Protein AF-A0A077RED0-F1 (afdb_monomer)

Foldseek 3Di:
DDWDDDPNFKIKDFFADPVDFCVVVLAPCRVQHSLNVQQLLLLQCLVVCVVLPNCVPSPNDGCNPDPVSSVVSNVQSVVQCVQPVDPPPPVLADLQDKHKTWMWMWGADDVGGIYTFWIWIKILADDPPDDCVNPNPVRRNDSQAMETPDIGTRCVVPPVSVCVRVVVVVVVCVVSVSSNRNYYHYDDDCPSVNSVPD

Nearest PDB structures (foldseek):
  2w56-assembly1_A  TM=2.371E-01  e=4.302E-01  Vibrio cholerae
  4m4d-assembly2_B  TM=3.051E-01  e=7.980E+00  Mus musculus

Mean predicted aligned error: 5.17 Å

Sequence (198 aa):
MITYTLNGKVRFRTAQPASIPLAPLSVADPEESDLDFILHAFDSALPYLASIGSQAQWGTQPFSEKQKVREAFENYLEQSWAINSSSSSSACMNNKASWQHLTLYEIQKEGGQWTRVAAQGVSTSFPSYVPQSLAGKETRERSNYIYLNYLIADRRTGQQAKGAGDRLVAFAQEEARGKGKTIFFGDCWRGNGDGLMR

Solvent-accessible surface area (backbone atoms only — not comparable to full-atom values): 11199 Å² total; per-residue (Å²): 117,58,70,49,70,50,93,84,45,32,34,41,33,62,40,51,55,77,90,53,82,40,66,91,69,39,40,73,56,45,86,57,37,51,64,54,50,54,27,50,22,54,38,53,38,37,66,58,39,42,74,68,51,42,31,88,81,68,46,84,70,48,46,73,76,33,64,73,53,46,54,51,52,49,57,50,34,50,54,15,32,59,64,60,53,54,86,67,87,70,67,64,78,48,42,72,59,82,49,49,44,35,36,33,37,30,38,52,44,94,87,72,31,28,40,79,24,29,41,37,29,38,26,55,58,81,62,87,83,62,52,57,91,83,50,40,70,74,67,70,70,53,52,36,40,36,26,52,78,43,78,47,52,21,52,87,50,53,79,72,24,63,64,45,65,62,53,52,51,55,50,49,51,53,56,31,48,68,40,60,21,81,41,83,45,70,84,77,82,59,62,50,88,42,65,83,72,125

Structure (mmCIF, N/CA/C/O backbone):
data_AF-A0A077RED0-F1
#
_entry.id   AF-A0A077RED0-F1
#
loop_
_atom_site.group_PDB
_atom_site.id
_atom_site.type_symbol
_atom_site.label_atom_id
_atom_site.label_alt_id
_atom_site.label_comp_id
_atom_site.label_asym_id
_atom_site.label_entity_id
_atom_site.label_seq_id
_atom_site.pdbx_PDB_ins_code
_atom_site.Cartn_x
_atom_site.Cartn_y
_atom_site.Cartn_z
_atom_site.occupancy
_atom_site.B_iso_or_equiv
_atom_site.auth_seq_id
_atom_site.auth_comp_id
_atom_site.auth_asym_id
_atom_site.auth_atom_id
_atom_site.pdbx_PDB_model_num
ATOM 1 N N . MET A 1 1 ? -10.547 15.213 1.624 1.00 58.16 1 MET A N 1
ATOM 2 C CA . MET A 1 1 ? -10.147 13.793 1.572 1.00 58.16 1 MET A CA 1
ATOM 3 C C . MET A 1 1 ? -11.119 13.061 0.674 1.00 58.16 1 MET A C 1
ATOM 5 O O . MET A 1 1 ? -12.318 13.146 0.922 1.00 58.16 1 MET A O 1
ATOM 9 N N . ILE A 1 2 ? -10.624 12.370 -0.350 1.00 58.78 2 ILE A N 1
ATOM 10 C CA . ILE A 1 2 ? -11.499 11.557 -1.190 1.00 58.78 2 ILE A CA 1
ATOM 11 C C . ILE A 1 2 ? -11.763 10.249 -0.448 1.00 58.78 2 ILE A C 1
ATOM 13 O O . ILE A 1 2 ? -10.843 9.503 -0.112 1.00 58.78 2 ILE A O 1
ATOM 17 N N . THR A 1 3 ? -13.030 10.039 -0.114 1.00 65.19 3 THR A N 1
ATOM 18 C CA . THR A 1 3 ? -13.527 8.804 0.480 1.00 65.19 3 THR A CA 1
ATOM 19 C C . THR A 1 3 ? -14.556 8.228 -0.470 1.00 65.19 3 THR A C 1
ATOM 21 O O . THR A 1 3 ? -15.475 8.918 -0.908 1.00 65.19 3 THR A O 1
ATOM 24 N N . TYR A 1 4 ? -14.380 6.963 -0.814 1.00 75.62 4 TYR A N 1
ATOM 25 C CA . TYR A 1 4 ? -15.245 6.251 -1.744 1.00 75.62 4 TYR A CA 1
ATOM 26 C C . TYR A 1 4 ? -15.841 5.114 -0.937 1.00 75.62 4 TYR A C 1
ATOM 28 O O . TYR A 1 4 ? -15.107 4.228 -0.501 1.00 75.62 4 TYR A O 1
ATOM 36 N N . THR A 1 5 ? -17.140 5.166 -0.659 1.00 77.94 5 THR A N 1
ATOM 37 C CA . THR A 1 5 ? -17.808 4.127 0.128 1.00 77.94 5 THR A CA 1
ATOM 38 C C . THR A 1 5 ? -18.438 3.104 -0.806 1.00 77.94 5 THR A C 1
ATOM 40 O O . THR A 1 5 ? -19.151 3.449 -1.745 1.00 77.94 5 THR A O 1
ATOM 43 N N . LEU A 1 6 ? -18.173 1.826 -0.548 1.00 73.94 6 LEU A N 1
ATOM 44 C CA . LEU A 1 6 ? -18.773 0.710 -1.262 1.00 73.94 6 LEU A CA 1
ATOM 45 C C . LEU A 1 6 ? -19.729 -0.016 -0.313 1.00 73.94 6 LEU A C 1
ATOM 47 O O . LEU A 1 6 ? -19.317 -0.565 0.712 1.00 73.94 6 LEU A O 1
ATOM 51 N N . ASN A 1 7 ? -21.018 -0.015 -0.657 1.00 75.62 7 ASN A N 1
ATOM 52 C CA . ASN A 1 7 ? -22.091 -0.692 0.085 1.00 75.62 7 ASN A CA 1
ATOM 53 C C . ASN A 1 7 ? -22.191 -0.293 1.574 1.00 75.62 7 ASN A C 1
ATOM 55 O O . ASN A 1 7 ? -22.677 -1.074 2.390 1.00 75.62 7 ASN A O 1
ATOM 59 N N . GLY A 1 8 ? -21.673 0.882 1.950 1.00 77.38 8 GLY A N 1
ATOM 60 C CA . GLY A 1 8 ? -21.672 1.403 3.323 1.00 77.38 8 GLY A CA 1
ATOM 61 C C . GLY A 1 8 ? -20.762 0.673 4.321 1.00 77.38 8 GLY A C 1
ATOM 62 O O . GLY A 1 8 ? -20.574 1.176 5.419 1.00 77.38 8 GLY A O 1
ATOM 63 N N . LYS A 1 9 ? -20.170 -0.472 3.957 1.00 87.06 9 LYS A N 1
ATOM 64 C CA . LYS A 1 9 ? -19.342 -1.306 4.854 1.00 87.06 9 LYS A CA 1
ATOM 65 C C . LYS A 1 9 ? -17.849 -1.248 4.557 1.00 87.06 9 LYS A C 1
ATOM 67 O O . LYS A 1 9 ? -17.041 -1.713 5.356 1.00 87.06 9 LYS A O 1
ATOM 72 N N . VAL A 1 10 ? -17.489 -0.714 3.399 1.00 92.25 10 VAL A N 1
ATOM 73 C CA . VAL A 1 10 ? -16.115 -0.592 2.921 1.00 92.25 10 VAL A CA 1
ATOM 74 C C . VAL A 1 10 ? -15.898 0.845 2.491 1.00 92.25 10 VAL A C 1
ATOM 76 O O . VAL A 1 10 ? -16.792 1.444 1.886 1.00 92.25 10 VAL A O 1
ATOM 79 N N . ARG A 1 11 ? -14.710 1.389 2.751 1.00 94.06 11 ARG A N 1
ATOM 80 C CA . ARG A 1 11 ? -14.289 2.644 2.137 1.00 94.06 11 ARG A CA 1
ATOM 81 C C . ARG A 1 11 ? -12.843 2.599 1.669 1.00 94.06 11 ARG A C 1
ATOM 83 O O . ARG A 1 11 ? -11.987 1.986 2.303 1.00 94.06 11 ARG A O 1
ATOM 90 N N . PHE A 1 12 ? -12.595 3.278 0.560 1.00 95.44 12 PHE A N 1
ATOM 91 C CA . PHE A 1 12 ? -11.260 3.617 0.091 1.00 95.44 12 PHE A CA 1
ATOM 92 C C . PHE A 1 12 ? -10.939 5.032 0.554 1.00 95.44 12 PHE A C 1
ATOM 94 O O . PHE A 1 12 ? -11.824 5.896 0.570 1.00 95.44 12 PHE A O 1
ATOM 101 N N . ARG A 1 13 ? -9.691 5.272 0.943 1.00 95.12 13 ARG A N 1
ATOM 102 C CA . ARG A 1 13 ? -9.267 6.557 1.496 1.00 95.12 13 ARG A CA 1
ATOM 103 C C . ARG A 1 13 ? -7.840 6.875 1.085 1.00 95.12 13 ARG A C 1
ATOM 105 O O . ARG A 1 13 ? -6.975 6.014 1.182 1.00 95.12 13 ARG A O 1
ATOM 112 N N . THR A 1 14 ? -7.566 8.108 0.673 1.00 96.44 14 THR A N 1
ATOM 113 C CA . THR A 1 14 ? -6.176 8.568 0.527 1.00 96.44 14 THR A CA 1
ATOM 114 C C . THR A 1 14 ? -5.502 8.583 1.902 1.00 96.44 14 THR A C 1
ATOM 116 O O . THR A 1 14 ? -6.029 9.207 2.827 1.00 96.44 14 THR A O 1
ATOM 119 N N . ALA A 1 15 ? -4.354 7.912 2.035 1.00 97.25 15 ALA A N 1
ATOM 120 C CA . ALA A 1 15 ? -3.531 7.980 3.242 1.00 97.25 15 ALA A CA 1
ATOM 121 C C . ALA A 1 15 ? -3.130 9.438 3.520 1.00 97.25 15 ALA A C 1
ATOM 123 O O . ALA A 1 15 ? -2.731 10.151 2.594 1.00 97.25 15 ALA A O 1
ATOM 124 N N . GLN A 1 16 ? -3.265 9.881 4.769 1.00 95.75 16 GLN A N 1
ATOM 125 C CA . GLN A 1 16 ? -3.034 11.270 5.158 1.00 95.75 16 GLN A CA 1
ATOM 126 C C . GLN A 1 16 ? -1.767 11.435 6.009 1.00 95.75 16 GLN A C 1
ATOM 128 O O . GLN A 1 16 ? -1.420 10.523 6.765 1.00 95.75 16 GLN A O 1
ATOM 133 N N . PRO A 1 17 ? -1.076 12.585 5.906 1.00 96.88 17 PRO A N 1
ATOM 134 C CA . PRO A 1 17 ? 0.075 12.904 6.742 1.00 96.88 17 PRO A CA 1
ATOM 135 C C . PRO A 1 17 ? -0.253 12.865 8.230 1.00 96.88 17 PRO A C 1
ATOM 137 O O . PRO A 1 17 ? -1.379 13.167 8.627 1.00 96.88 17 PRO A O 1
ATOM 140 N N . ALA A 1 18 ? 0.753 12.598 9.066 1.00 95.56 18 ALA A N 1
ATOM 141 C CA . ALA A 1 18 ? 0.602 12.616 10.525 1.00 95.56 18 ALA A CA 1
ATOM 142 C C . ALA A 1 18 ? 0.182 13.996 11.072 1.00 95.56 18 ALA A C 1
ATOM 144 O O . ALA A 1 18 ? -0.403 14.090 12.147 1.00 95.56 18 ALA A O 1
ATOM 145 N N . SER A 1 19 ? 0.437 15.071 10.318 1.00 94.69 19 SER A N 1
ATOM 146 C CA . SER A 1 19 ? -0.014 16.430 10.636 1.00 94.69 19 SER A CA 1
ATOM 147 C C . SER A 1 19 ? -1.530 16.631 10.486 1.00 94.69 19 SER A C 1
ATOM 149 O O . SER A 1 19 ? -2.066 17.619 10.991 1.00 94.69 19 SER A O 1
ATOM 151 N N . ILE A 1 20 ? -2.236 15.713 9.816 1.00 94.25 20 ILE A N 1
ATOM 152 C CA . ILE A 1 20 ? -3.690 15.744 9.648 1.00 94.25 20 ILE A CA 1
ATOM 153 C C . ILE A 1 20 ? -4.327 14.777 10.664 1.00 94.25 20 ILE A C 1
ATOM 155 O O . ILE A 1 20 ? -4.024 13.582 10.637 1.00 94.25 20 ILE A O 1
ATOM 159 N N . PRO A 1 21 ? -5.241 15.234 11.543 1.00 93.25 21 PRO A N 1
ATOM 160 C CA . PRO A 1 21 ? -5.867 14.367 12.544 1.00 93.25 21 PRO A CA 1
ATOM 161 C C . PRO A 1 21 ? -6.778 13.286 11.943 1.00 93.25 21 PRO A C 1
ATOM 163 O O . PRO A 1 21 ? -7.578 13.562 11.045 1.00 93.25 21 PRO A O 1
ATOM 166 N N . LEU A 1 22 ? -6.716 12.065 12.485 1.00 94.62 22 LEU A N 1
ATOM 167 C CA . LEU A 1 22 ? -7.582 10.939 12.090 1.00 94.62 22 LEU A CA 1
ATOM 168 C C . LEU A 1 22 ? -8.904 10.877 12.876 1.00 94.62 22 LEU A C 1
ATOM 170 O O . LEU A 1 22 ? -9.862 10.263 12.405 1.00 94.62 22 LEU A O 1
ATOM 174 N N . ALA A 1 23 ? -8.988 11.526 14.044 1.00 89.75 23 ALA A N 1
ATOM 175 C CA . ALA A 1 23 ? -10.169 11.515 14.917 1.00 89.75 23 ALA A CA 1
ATOM 176 C C . ALA A 1 23 ? -11.512 11.793 14.192 1.00 89.75 23 ALA A C 1
ATOM 178 O O . ALA A 1 23 ? -12.462 11.035 14.406 1.00 89.75 23 ALA A O 1
ATOM 179 N N . PRO A 1 24 ? -11.619 12.782 13.277 1.00 91.38 24 PRO A N 1
ATOM 180 C CA . PRO A 1 24 ? -12.866 13.052 12.550 1.00 91.38 24 PRO A CA 1
ATOM 181 C C . PRO A 1 24 ? -13.335 11.926 11.615 1.00 91.38 24 PRO A C 1
ATOM 183 O O . PRO A 1 24 ? -14.467 11.952 11.140 1.00 91.38 24 PRO A O 1
ATOM 186 N N . LEU A 1 25 ? -12.478 10.948 11.316 1.00 91.75 25 LEU A N 1
ATOM 187 C CA . LEU A 1 25 ? -12.759 9.868 10.367 1.00 91.75 25 LEU A CA 1
ATOM 188 C C . LEU A 1 25 ? -13.296 8.603 11.037 1.00 91.75 25 LEU A C 1
ATOM 190 O O . LEU A 1 25 ? -13.551 7.615 10.336 1.00 91.75 25 LEU A O 1
ATOM 194 N N . SER A 1 26 ? -13.411 8.610 12.369 1.00 93.00 26 SER A N 1
ATOM 195 C CA . SER A 1 26 ? -13.840 7.464 13.178 1.00 93.00 26 SER A CA 1
ATOM 196 C C . SER A 1 26 ? -13.037 6.191 12.882 1.00 93.00 26 SER A C 1
ATOM 198 O O . SER A 1 26 ? -13.594 5.093 12.842 1.00 93.00 26 SER A O 1
ATOM 200 N N . VAL A 1 27 ? -11.734 6.336 12.625 1.00 94.12 27 VAL A N 1
ATOM 201 C CA . VAL A 1 27 ? -10.804 5.201 12.537 1.00 94.12 27 VAL A CA 1
ATOM 202 C C . VAL A 1 27 ? -10.676 4.574 13.932 1.00 94.12 27 VAL A C 1
ATOM 204 O O . VAL A 1 27 ? -10.727 5.290 14.929 1.00 94.12 27 VAL A O 1
ATOM 207 N N . ALA A 1 28 ? -10.589 3.245 14.015 1.00 93.62 28 ALA A N 1
ATOM 208 C CA . ALA A 1 28 ? -10.585 2.507 15.283 1.00 93.62 28 ALA A CA 1
ATOM 209 C C . ALA A 1 28 ? -9.368 2.832 16.174 1.00 93.62 28 ALA A C 1
ATOM 211 O O . ALA A 1 28 ? -9.434 2.698 17.392 1.00 93.62 28 ALA A O 1
ATOM 212 N N . ASP A 1 29 ? -8.279 3.265 15.553 1.00 93.38 29 ASP A N 1
ATOM 213 C CA . ASP A 1 29 ? -6.951 3.493 16.109 1.00 93.38 29 ASP A CA 1
ATOM 214 C C . ASP A 1 29 ? -6.397 4.859 15.645 1.00 93.38 29 ASP A C 1
ATOM 216 O O . ASP A 1 29 ? -5.398 4.924 14.929 1.00 93.38 29 ASP A O 1
ATOM 220 N N . PRO A 1 30 ? -7.044 5.981 16.026 1.00 94.44 30 PRO A N 1
ATOM 221 C CA . PRO A 1 30 ? -6.741 7.306 15.476 1.00 94.44 30 PRO A CA 1
ATOM 222 C C . PRO A 1 30 ? -5.368 7.860 15.891 1.00 94.44 30 PRO A C 1
ATOM 224 O O . PRO A 1 30 ? -4.903 8.817 15.278 1.00 94.44 30 PRO A O 1
ATOM 227 N N . GLU A 1 31 ? -4.736 7.271 16.908 1.00 95.25 31 GLU A N 1
ATOM 228 C CA . GLU A 1 31 ? -3.397 7.641 17.384 1.00 95.25 31 GLU A CA 1
ATOM 229 C C . GLU A 1 31 ? -2.274 7.025 16.531 1.00 95.25 31 GLU A C 1
ATOM 231 O O . GLU A 1 31 ? -1.152 7.525 16.530 1.00 95.25 31 GLU A O 1
ATOM 236 N N . GLU A 1 32 ? -2.552 5.943 15.792 1.00 96.94 32 GLU A N 1
ATOM 237 C CA . GLU A 1 32 ? -1.592 5.363 14.849 1.00 96.94 32 GLU A CA 1
ATOM 238 C C . GLU A 1 32 ? -1.701 6.113 13.517 1.00 96.94 32 GLU A C 1
ATOM 240 O O . GLU A 1 32 ? -2.741 6.061 12.848 1.00 96.94 32 GLU A O 1
ATOM 245 N N . SER A 1 33 ? -0.625 6.796 13.116 1.00 98.12 33 SER A N 1
ATOM 246 C CA . SER A 1 33 ? -0.580 7.501 11.833 1.00 98.12 33 SER A CA 1
ATOM 247 C C . SER A 1 33 ? -0.787 6.535 10.660 1.00 98.12 33 SER A C 1
ATOM 249 O O . SER A 1 33 ? -0.504 5.341 10.756 1.00 98.12 33 SER A O 1
ATOM 251 N N . ASP A 1 34 ? -1.260 7.030 9.515 1.00 98.19 34 ASP A N 1
ATOM 252 C CA . ASP A 1 34 ? -1.421 6.166 8.338 1.00 98.19 34 ASP A CA 1
ATOM 253 C C . ASP A 1 34 ? -0.084 5.600 7.837 1.00 98.19 34 ASP A C 1
ATOM 255 O O . ASP A 1 34 ? -0.047 4.483 7.325 1.00 98.19 34 ASP A O 1
ATOM 259 N N . LEU A 1 35 ? 1.016 6.343 8.008 1.00 98.38 35 LEU A N 1
ATOM 260 C CA . LEU A 1 35 ? 2.360 5.857 7.702 1.00 98.38 35 LEU A CA 1
ATOM 261 C C . LEU A 1 35 ? 2.725 4.661 8.589 1.00 98.38 35 LEU A C 1
ATOM 263 O O . LEU A 1 35 ? 3.162 3.632 8.074 1.00 98.38 35 LEU A O 1
ATOM 267 N N . ASP A 1 36 ? 2.519 4.785 9.902 1.00 98.50 36 ASP A N 1
ATOM 268 C CA . ASP A 1 36 ? 2.827 3.715 10.854 1.00 98.50 36 ASP A CA 1
ATOM 269 C C . ASP A 1 36 ? 1.956 2.485 10.599 1.00 98.50 36 ASP A C 1
ATOM 271 O O . ASP A 1 36 ? 2.490 1.382 10.516 1.00 98.50 36 ASP A O 1
ATOM 275 N N . PHE A 1 37 ? 0.653 2.670 10.349 1.00 98.56 37 PHE A N 1
ATOM 276 C CA . PHE A 1 37 ? -0.240 1.580 9.950 1.00 98.56 37 PHE A CA 1
ATOM 277 C C . PHE A 1 37 ? 0.319 0.797 8.751 1.00 98.56 37 PHE A C 1
ATOM 279 O O . PHE A 1 37 ? 0.387 -0.433 8.785 1.00 98.56 37 PHE A O 1
ATOM 286 N N . ILE A 1 38 ? 0.743 1.493 7.687 1.00 98.62 38 ILE A N 1
ATOM 287 C CA . ILE A 1 38 ? 1.268 0.853 6.472 1.00 98.62 38 ILE A CA 1
ATOM 288 C C . ILE A 1 38 ? 2.546 0.068 6.782 1.00 98.62 38 ILE A C 1
ATOM 290 O O . ILE A 1 38 ? 2.671 -1.083 6.359 1.00 98.62 38 ILE A O 1
ATOM 294 N N . LEU A 1 39 ? 3.484 0.656 7.531 1.00 98.62 39 LEU A N 1
ATOM 295 C CA . LEU A 1 39 ? 4.737 -0.008 7.900 1.00 98.62 39 LEU A CA 1
ATOM 296 C C . LEU A 1 39 ? 4.479 -1.234 8.788 1.00 98.62 39 LEU A C 1
ATOM 298 O O . LEU A 1 39 ? 5.015 -2.307 8.514 1.00 98.62 39 LEU A O 1
ATOM 302 N N . HIS A 1 40 ? 3.583 -1.126 9.769 1.00 98.56 40 HIS A N 1
ATOM 303 C CA . HIS A 1 40 ? 3.190 -2.250 10.617 1.00 98.56 40 HIS A CA 1
ATOM 304 C C . HIS A 1 40 ? 2.430 -3.341 9.845 1.00 98.56 40 HIS A C 1
ATOM 306 O O . HIS A 1 40 ? 2.559 -4.525 10.167 1.00 98.56 40 HIS A O 1
ATOM 312 N N . ALA A 1 41 ? 1.681 -2.990 8.794 1.00 98.38 41 ALA A N 1
ATOM 313 C CA . ALA A 1 41 ? 1.074 -3.974 7.902 1.00 98.38 41 ALA A CA 1
ATOM 314 C C . ALA A 1 41 ? 2.149 -4.790 7.158 1.00 98.38 41 ALA A C 1
ATOM 316 O O . ALA A 1 41 ? 2.021 -6.015 7.074 1.00 98.38 41 ALA A O 1
ATOM 317 N N . PHE A 1 42 ? 3.237 -4.160 6.693 1.00 98.06 42 PHE A N 1
ATOM 318 C CA . PHE A 1 42 ? 4.393 -4.884 6.144 1.00 98.06 42 PHE A CA 1
ATOM 319 C C . PHE A 1 42 ? 5.065 -5.768 7.199 1.00 98.06 42 PHE A C 1
ATOM 321 O O . PHE A 1 42 ? 5.316 -6.944 6.930 1.00 98.06 42 PHE A O 1
ATOM 328 N N . ASP A 1 43 ? 5.285 -5.247 8.407 1.00 98.31 43 ASP A N 1
ATOM 329 C CA . ASP A 1 43 ? 5.886 -6.004 9.514 1.00 98.31 43 ASP A CA 1
ATOM 330 C C . ASP A 1 43 ? 5.079 -7.258 9.849 1.00 98.31 43 ASP A C 1
ATOM 332 O O . ASP A 1 43 ? 5.642 -8.342 10.014 1.00 98.31 43 ASP A O 1
ATOM 336 N N . SER A 1 44 ? 3.746 -7.143 9.852 1.00 97.62 44 SER A N 1
ATOM 337 C CA . SER A 1 44 ? 2.834 -8.264 10.097 1.00 97.62 44 SER A CA 1
ATOM 338 C C . SER A 1 44 ? 2.988 -9.403 9.080 1.00 97.62 44 SER A C 1
ATOM 340 O O . SER A 1 44 ? 2.676 -10.558 9.382 1.00 97.62 44 SER A O 1
ATOM 342 N N . ALA A 1 45 ? 3.465 -9.095 7.870 1.00 96.00 45 ALA A N 1
ATOM 343 C CA . ALA A 1 45 ? 3.646 -10.061 6.799 1.00 96.00 45 ALA A CA 1
ATOM 344 C C . ALA A 1 45 ? 4.996 -10.784 6.859 1.00 96.00 45 ALA A C 1
ATOM 346 O O . ALA A 1 45 ? 5.077 -11.922 6.388 1.00 96.00 45 ALA A O 1
ATOM 347 N N . LEU A 1 46 ? 6.030 -10.181 7.460 1.00 95.75 46 LEU A N 1
ATOM 348 C CA . LEU A 1 46 ? 7.393 -10.725 7.455 1.00 95.75 46 LEU A CA 1
ATOM 349 C C . LEU A 1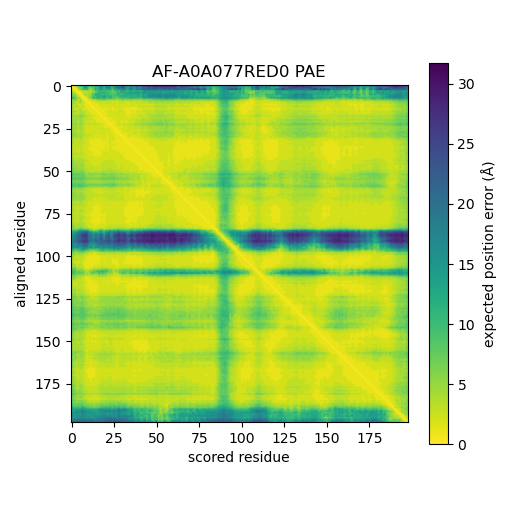 46 ? 7.495 -12.148 8.033 1.00 95.75 46 LEU A C 1
ATOM 351 O O . LEU A 1 46 ? 8.100 -12.986 7.361 1.00 95.75 46 LEU A O 1
ATOM 355 N N . PRO A 1 47 ? 6.874 -12.498 9.184 1.00 95.06 47 PRO A N 1
ATOM 356 C CA . PRO A 1 47 ? 6.952 -13.864 9.706 1.00 95.06 47 PRO A CA 1
ATOM 357 C C . PRO A 1 47 ? 6.372 -14.903 8.742 1.00 95.06 47 PRO A C 1
ATOM 359 O O . PRO A 1 47 ? 6.949 -15.971 8.543 1.00 95.06 47 PRO A O 1
ATOM 362 N N . TYR A 1 48 ? 5.251 -14.579 8.092 1.00 92.75 48 TYR A N 1
ATOM 363 C CA . TYR A 1 48 ? 4.644 -15.464 7.101 1.00 92.75 48 TYR A CA 1
ATOM 364 C C . TYR A 1 48 ? 5.518 -15.587 5.848 1.00 92.75 48 TYR A C 1
ATOM 366 O O . TYR A 1 48 ? 5.777 -16.700 5.392 1.00 92.75 48 TYR A O 1
ATOM 374 N N . LEU A 1 49 ? 6.015 -14.466 5.320 1.00 92.19 49 LEU A N 1
ATOM 375 C CA . LEU A 1 49 ? 6.889 -14.448 4.146 1.00 92.19 49 LEU A CA 1
ATOM 376 C C . LEU A 1 49 ? 8.174 -15.248 4.393 1.00 92.19 49 LEU A C 1
ATOM 378 O O . LEU A 1 49 ? 8.600 -16.001 3.520 1.00 92.19 49 LEU A O 1
ATOM 382 N N . ALA A 1 50 ? 8.749 -15.159 5.594 1.00 92.19 50 ALA A N 1
ATOM 383 C CA . ALA A 1 50 ? 9.871 -15.996 6.002 1.00 92.19 50 ALA A CA 1
ATOM 384 C C . ALA A 1 50 ? 9.481 -17.482 6.067 1.00 92.19 50 ALA A C 1
ATOM 386 O O . ALA A 1 50 ? 10.199 -18.316 5.519 1.00 92.19 50 ALA A O 1
ATOM 387 N N . SER A 1 51 ? 8.316 -17.811 6.646 1.00 91.62 51 SER A N 1
ATOM 388 C CA . SER A 1 51 ? 7.844 -19.200 6.783 1.00 91.62 51 SER A CA 1
ATOM 389 C C . SER A 1 51 ? 7.644 -19.924 5.451 1.00 91.62 51 SER A C 1
ATOM 391 O O . SER A 1 51 ? 7.772 -21.144 5.393 1.00 91.62 51 SER A O 1
ATOM 393 N N . ILE A 1 52 ? 7.355 -19.181 4.377 1.00 90.06 52 ILE A N 1
ATOM 394 C CA . ILE A 1 52 ? 7.202 -19.754 3.039 1.00 90.06 52 ILE A CA 1
ATOM 395 C C . ILE A 1 52 ? 8.497 -19.740 2.226 1.00 90.06 52 ILE A C 1
ATOM 397 O O . ILE A 1 52 ? 8.468 -20.279 1.132 1.00 90.06 52 ILE A O 1
ATOM 401 N N . GLY A 1 53 ? 9.600 -19.162 2.723 1.00 88.50 53 GLY A N 1
ATOM 402 C CA . GLY A 1 53 ? 10.892 -19.094 2.021 1.00 88.50 53 GLY A CA 1
ATOM 403 C C . GLY A 1 53 ? 11.167 -17.782 1.270 1.00 88.50 53 GLY A C 1
ATOM 404 O O . GLY A 1 53 ? 12.192 -17.647 0.605 1.00 88.50 53 GLY A O 1
ATOM 405 N N . SER A 1 54 ? 10.304 -16.772 1.402 1.00 90.25 54 SER A N 1
ATOM 406 C CA . SER A 1 54 ? 10.441 -15.477 0.715 1.00 90.25 54 SER A CA 1
ATOM 407 C C . SER A 1 54 ? 11.335 -14.469 1.454 1.00 90.25 54 SER A C 1
ATOM 409 O O . SER A 1 54 ? 11.402 -13.300 1.077 1.00 90.25 54 SER A O 1
ATOM 411 N N . GLN A 1 55 ? 12.070 -14.899 2.483 1.00 90.19 55 GLN A N 1
ATOM 412 C CA . GLN A 1 55 ? 12.947 -14.027 3.277 1.00 90.19 55 GLN A CA 1
ATOM 413 C C . GLN A 1 55 ? 14.000 -13.293 2.429 1.00 90.19 55 GLN A C 1
ATOM 415 O O . GLN A 1 55 ? 14.350 -12.162 2.749 1.00 90.19 55 GLN A O 1
ATOM 420 N N . ALA A 1 56 ? 14.493 -13.898 1.343 1.00 89.12 56 ALA A N 1
ATOM 421 C CA . ALA A 1 56 ? 15.527 -13.291 0.500 1.00 89.12 56 ALA A CA 1
ATOM 422 C C . ALA A 1 56 ? 15.081 -11.980 -0.179 1.00 89.12 56 ALA A C 1
ATOM 424 O O . ALA A 1 56 ? 15.923 -11.137 -0.473 1.00 89.12 56 ALA A O 1
ATOM 425 N N . GLN A 1 57 ? 13.777 -11.794 -0.406 1.00 90.12 57 GLN A N 1
ATOM 426 C CA . GLN A 1 57 ? 13.233 -10.550 -0.956 1.00 90.12 57 GLN A CA 1
ATOM 427 C C . GLN A 1 57 ? 12.977 -9.501 0.131 1.00 90.12 57 GLN A C 1
ATOM 429 O O . GLN A 1 57 ? 13.291 -8.328 -0.050 1.00 90.12 57 GLN A O 1
ATOM 434 N N . TRP A 1 58 ? 12.374 -9.914 1.245 1.00 90.44 58 TRP A N 1
ATOM 435 C CA . TRP A 1 58 ? 11.786 -8.987 2.221 1.00 90.44 58 TRP A CA 1
ATOM 436 C C . TRP A 1 58 ? 12.696 -8.700 3.425 1.00 90.44 58 TRP A C 1
ATOM 438 O O . TRP A 1 58 ? 12.569 -7.662 4.083 1.00 90.44 58 TRP A O 1
ATOM 448 N N . GLY A 1 59 ? 13.652 -9.593 3.688 1.00 91.00 59 GLY A N 1
ATOM 449 C CA . GLY A 1 59 ? 14.483 -9.590 4.886 1.00 91.00 59 GLY A CA 1
ATOM 450 C C . GLY A 1 59 ? 13.712 -9.994 6.145 1.00 91.00 59 GLY A C 1
ATOM 451 O O . GLY A 1 59 ? 12.549 -10.387 6.093 1.00 91.00 59 GLY A O 1
ATOM 452 N N . THR A 1 60 ? 14.389 -9.908 7.289 1.00 88.12 60 THR A N 1
ATOM 453 C CA . THR A 1 60 ? 13.822 -10.208 8.618 1.00 88.12 60 THR A CA 1
ATOM 454 C C . THR A 1 60 ? 13.627 -8.968 9.480 1.00 88.12 60 THR A C 1
ATOM 456 O O . THR A 1 60 ? 12.811 -8.991 10.394 1.00 88.12 60 THR A O 1
ATOM 459 N N . GLN A 1 61 ? 14.359 -7.887 9.197 1.00 95.00 61 GLN A N 1
ATOM 460 C CA . GLN A 1 61 ? 14.196 -6.627 9.910 1.00 95.00 61 GLN A CA 1
ATOM 461 C C . GLN A 1 61 ? 12.836 -5.994 9.552 1.00 95.00 61 GLN A C 1
ATOM 463 O O . GLN A 1 61 ? 12.554 -5.856 8.350 1.00 95.00 61 GLN A O 1
ATOM 468 N N . PRO A 1 62 ? 12.038 -5.569 10.550 1.00 97.12 62 PRO A N 1
ATOM 469 C CA . PRO A 1 62 ? 10.823 -4.784 10.352 1.00 97.12 62 PRO A CA 1
ATOM 470 C C . PRO A 1 62 ? 11.041 -3.568 9.443 1.00 97.12 62 PRO A C 1
ATOM 472 O O . PRO A 1 62 ? 12.074 -2.901 9.484 1.00 97.12 62 PRO A O 1
ATOM 475 N N . PHE A 1 63 ? 10.067 -3.282 8.588 1.00 97.31 63 PHE A N 1
ATOM 476 C CA . PHE A 1 63 ? 9.999 -2.082 7.763 1.00 97.31 63 PHE A CA 1
ATOM 477 C C . PHE A 1 63 ? 9.887 -0.821 8.623 1.00 97.31 63 PHE A C 1
ATOM 479 O O . PHE A 1 63 ? 10.534 0.174 8.297 1.00 97.31 63 PHE A O 1
ATOM 486 N N . SER A 1 64 ? 9.143 -0.870 9.733 1.00 97.06 64 SER A N 1
ATOM 487 C CA . SER A 1 64 ? 9.013 0.251 10.680 1.00 97.06 64 SER A CA 1
ATOM 488 C C . SER A 1 64 ? 10.341 0.687 11.314 1.00 97.06 64 SER A C 1
ATOM 490 O O . SER A 1 64 ? 10.509 1.867 11.623 1.00 97.06 64 SER A O 1
ATOM 492 N N . GLU A 1 65 ? 11.302 -0.232 11.437 1.00 97.44 65 GLU A N 1
ATOM 493 C CA . GLU A 1 65 ? 12.643 0.010 11.988 1.00 97.44 65 GLU A CA 1
ATOM 494 C C . GLU A 1 65 ? 13.668 0.463 10.930 1.00 97.44 65 GLU A C 1
ATOM 496 O O . GLU A 1 65 ? 14.785 0.871 11.258 1.00 97.44 65 GLU A O 1
ATOM 501 N N . LYS A 1 66 ? 13.325 0.396 9.637 1.00 96.56 66 LYS A N 1
ATOM 502 C CA . LYS A 1 66 ? 14.217 0.792 8.539 1.00 96.56 66 LYS A CA 1
ATOM 503 C C . LYS A 1 66 ? 14.016 2.269 8.209 1.00 96.56 66 LYS A C 1
ATOM 505 O O . LYS A 1 66 ? 13.160 2.612 7.397 1.00 96.56 66 LYS A O 1
ATOM 510 N N . GLN A 1 67 ? 14.879 3.136 8.739 1.00 97.19 67 GLN A N 1
ATOM 511 C CA . GLN A 1 67 ? 14.789 4.593 8.547 1.00 97.19 67 GLN A CA 1
ATOM 512 C C . GLN A 1 67 ? 14.601 5.020 7.077 1.00 97.19 67 GLN A C 1
ATOM 514 O O . GLN A 1 67 ? 13.669 5.751 6.757 1.00 97.19 67 GLN A O 1
ATOM 519 N N . LYS A 1 68 ? 15.416 4.490 6.153 1.00 96.31 68 LYS A N 1
ATOM 520 C CA . LYS A 1 68 ? 15.300 4.802 4.713 1.00 96.31 68 LYS A CA 1
ATOM 521 C C . LYS A 1 68 ? 13.966 4.363 4.098 1.00 96.31 68 LYS A C 1
ATOM 523 O O . LYS A 1 68 ? 13.490 4.985 3.155 1.00 96.31 68 LYS A O 1
ATOM 528 N N . VAL A 1 69 ? 13.386 3.267 4.593 1.00 96.06 69 VAL A N 1
ATOM 529 C CA . VAL A 1 69 ? 12.078 2.780 4.133 1.00 96.06 69 VAL A CA 1
ATOM 530 C C . VAL A 1 69 ? 10.985 3.709 4.645 1.00 96.06 69 VAL A C 1
ATOM 532 O O . VAL A 1 69 ? 10.154 4.137 3.849 1.00 96.06 69 VAL A O 1
ATOM 535 N N . ARG A 1 70 ? 11.026 4.082 5.930 1.00 97.81 70 ARG A N 1
ATOM 536 C CA . ARG A 1 70 ? 10.101 5.062 6.513 1.00 97.81 70 ARG A 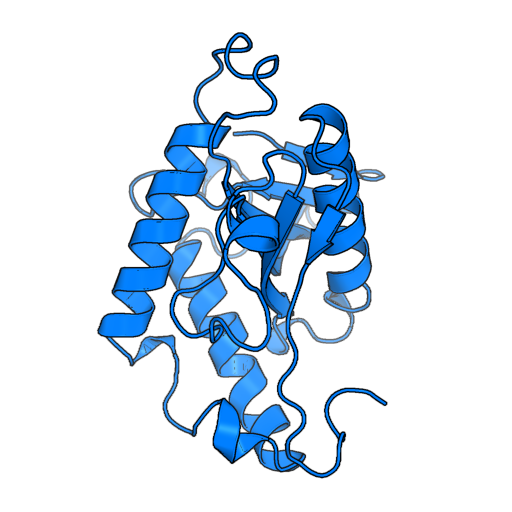CA 1
ATOM 537 C C . ARG A 1 70 ? 10.111 6.374 5.726 1.00 97.81 70 ARG A C 1
ATOM 539 O O . ARG A 1 70 ? 9.054 6.797 5.274 1.00 97.81 70 ARG A O 1
ATOM 546 N N . GLU A 1 71 ? 11.287 6.947 5.474 1.00 98.00 71 GLU A N 1
ATOM 547 C CA . GLU A 1 71 ? 11.444 8.182 4.687 1.00 98.00 71 GLU A CA 1
ATOM 548 C C . GLU A 1 71 ? 10.883 8.045 3.261 1.00 98.00 71 GLU A C 1
ATOM 550 O O . GLU A 1 71 ? 10.249 8.964 2.741 1.00 98.00 71 GLU A O 1
ATOM 555 N N . ALA A 1 72 ? 11.088 6.900 2.602 1.00 96.69 72 ALA A N 1
ATOM 556 C CA . ALA A 1 72 ? 10.552 6.664 1.262 1.00 96.69 72 ALA A CA 1
ATOM 557 C C . ALA A 1 72 ? 9.014 6.599 1.253 1.00 96.69 72 ALA A C 1
ATOM 559 O O . ALA A 1 72 ? 8.383 7.198 0.378 1.00 96.69 72 ALA A O 1
ATOM 560 N N . PHE A 1 73 ? 8.408 5.905 2.224 1.00 97.94 73 PHE A N 1
ATOM 561 C CA . PHE A 1 73 ? 6.951 5.838 2.364 1.00 97.94 73 PHE A CA 1
ATOM 562 C C . PHE A 1 73 ? 6.347 7.187 2.761 1.00 97.94 73 PHE A C 1
ATOM 564 O O . PHE A 1 73 ? 5.319 7.562 2.203 1.00 97.94 73 PHE A O 1
ATOM 571 N N . GLU A 1 74 ? 6.992 7.932 3.656 1.00 98.06 74 GLU A N 1
ATOM 572 C CA . GLU A 1 74 ? 6.568 9.274 4.061 1.00 98.06 74 GLU A CA 1
ATOM 573 C C . GLU A 1 74 ? 6.555 10.233 2.866 1.00 98.06 74 GLU A C 1
ATOM 575 O O . GLU A 1 74 ? 5.520 10.817 2.552 1.00 98.06 74 GLU A O 1
ATOM 580 N N . ASN A 1 75 ? 7.651 10.298 2.102 1.00 97.00 75 ASN A N 1
ATOM 581 C CA . ASN A 1 75 ? 7.728 11.122 0.893 1.00 97.00 75 ASN A CA 1
ATOM 582 C C . ASN A 1 75 ? 6.670 10.740 -0.154 1.00 97.00 75 ASN A C 1
ATOM 584 O O . ASN A 1 75 ? 6.112 11.611 -0.828 1.00 97.00 75 ASN A O 1
ATOM 588 N N . TYR A 1 76 ? 6.403 9.441 -0.318 1.00 97.00 76 TYR A N 1
ATOM 589 C CA . TYR A 1 76 ? 5.375 8.953 -1.235 1.00 97.00 76 TYR A CA 1
ATOM 590 C C . TYR A 1 76 ? 3.965 9.343 -0.769 1.00 97.00 76 TYR A C 1
ATOM 592 O O . TYR A 1 76 ? 3.127 9.755 -1.578 1.00 97.00 76 TYR A O 1
ATOM 600 N N . LEU A 1 77 ? 3.703 9.217 0.532 1.00 97.44 77 LEU A N 1
ATOM 601 C CA . LEU A 1 77 ? 2.438 9.565 1.164 1.00 97.44 77 LEU A CA 1
ATOM 602 C C . LEU A 1 77 ? 2.162 11.064 1.045 1.00 97.44 77 LEU A C 1
ATOM 604 O O . LEU A 1 77 ? 1.094 11.428 0.564 1.00 97.44 77 LEU A O 1
ATOM 608 N N . GLU A 1 78 ? 3.124 11.918 1.395 1.00 95.94 78 GLU A N 1
ATOM 609 C CA . GLU A 1 78 ? 2.993 13.380 1.325 1.00 95.94 78 GLU A CA 1
ATOM 610 C C . GLU A 1 78 ? 2.657 13.854 -0.095 1.00 95.94 78 GLU A C 1
ATOM 612 O O . GLU A 1 78 ? 1.698 14.597 -0.317 1.00 95.94 78 GLU A O 1
ATOM 617 N N . GLN A 1 79 ? 3.382 13.345 -1.097 1.00 94.12 79 GLN A N 1
ATOM 618 C CA . GLN A 1 79 ? 3.111 13.649 -2.505 1.00 94.12 79 GLN A CA 1
ATOM 619 C C . GLN A 1 79 ? 1.735 13.140 -2.953 1.00 94.12 79 GLN A C 1
ATOM 621 O O . GLN A 1 79 ? 0.990 13.862 -3.618 1.00 94.12 79 GLN A O 1
ATOM 626 N N . SER A 1 80 ? 1.372 11.911 -2.567 1.00 94.81 80 SER A N 1
ATOM 627 C CA . SER A 1 80 ? 0.040 11.358 -2.830 1.00 94.81 80 SER A CA 1
ATOM 628 C C . SER A 1 80 ? -1.050 12.235 -2.214 1.00 94.81 80 SER A C 1
ATOM 630 O O . SER A 1 80 ? -2.034 12.562 -2.876 1.00 94.81 80 SER A O 1
ATOM 632 N N . TRP A 1 81 ? -0.888 12.641 -0.959 1.00 94.12 81 TRP A N 1
ATOM 633 C CA . TRP A 1 81 ? -1.851 13.486 -0.275 1.00 94.12 81 TRP A CA 1
ATOM 634 C C . TRP A 1 81 ? -1.990 14.843 -0.960 1.00 94.12 81 TRP A C 1
ATOM 636 O O . TRP A 1 81 ? -3.111 15.247 -1.260 1.00 94.12 81 TRP A O 1
ATOM 646 N N . ALA A 1 82 ? -0.890 15.526 -1.288 1.00 91.56 82 ALA A N 1
ATOM 647 C CA . ALA A 1 82 ? -0.928 16.824 -1.964 1.00 91.56 82 ALA A CA 1
ATOM 648 C C . ALA A 1 82 ? -1.681 16.767 -3.312 1.00 91.56 82 ALA A C 1
ATOM 650 O O . ALA A 1 82 ? -2.520 17.625 -3.606 1.00 91.56 82 ALA A O 1
ATOM 651 N N . ILE A 1 83 ? -1.437 15.714 -4.102 1.00 89.12 83 ILE A N 1
ATOM 652 C CA . ILE A 1 83 ? -2.088 15.501 -5.403 1.00 89.12 83 ILE A CA 1
ATOM 653 C C . ILE A 1 83 ? -3.590 15.230 -5.253 1.00 89.12 83 ILE A C 1
ATOM 655 O O . ILE A 1 83 ? -4.378 15.740 -6.045 1.00 89.12 83 ILE A O 1
ATOM 659 N N . ASN A 1 84 ? -3.998 14.430 -4.263 1.00 88.75 84 ASN A N 1
ATOM 660 C CA . ASN A 1 84 ? -5.376 13.929 -4.167 1.00 88.75 84 ASN A CA 1
ATOM 661 C C . ASN A 1 84 ? -6.252 14.701 -3.155 1.00 88.75 84 ASN A C 1
ATOM 663 O O . ASN A 1 84 ? -7.465 14.505 -3.114 1.00 88.75 84 ASN A O 1
ATOM 667 N N . SER A 1 85 ? -5.676 15.587 -2.335 1.00 84.88 85 SER A N 1
ATOM 668 C CA . SER A 1 85 ? -6.417 16.432 -1.381 1.00 84.88 85 SER A CA 1
ATOM 669 C C . SER A 1 85 ? -6.822 17.792 -1.952 1.00 84.88 85 SER A C 1
ATOM 671 O O . SER A 1 85 ? -7.797 18.378 -1.477 1.00 84.88 85 SER A O 1
ATOM 673 N N . SER A 1 86 ? -6.117 18.285 -2.975 1.00 73.31 86 SER A N 1
ATOM 674 C CA . SER A 1 86 ? -6.449 19.546 -3.632 1.00 73.31 86 SER A CA 1
ATOM 675 C C . SER A 1 86 ? -7.675 19.371 -4.536 1.00 73.31 86 SER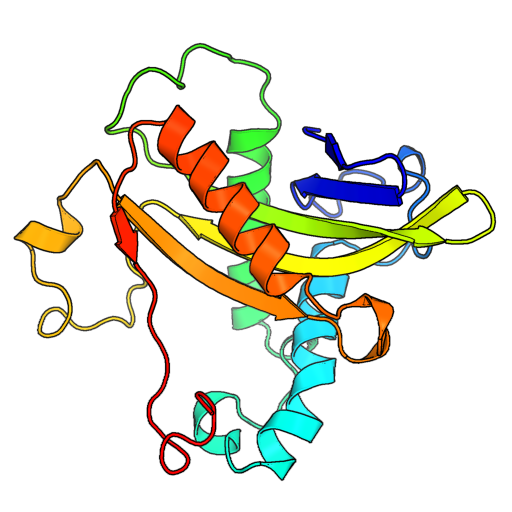 A C 1
ATOM 677 O O . SER A 1 86 ? -7.683 18.600 -5.490 1.00 73.31 86 SER A O 1
ATOM 679 N N . SER A 1 87 ? -8.746 20.111 -4.251 1.00 53.81 87 SER A N 1
ATOM 680 C CA . SER A 1 87 ? -10.025 20.091 -4.981 1.00 53.81 87 SER A CA 1
ATOM 681 C C . SER A 1 87 ? -9.967 20.704 -6.396 1.00 53.81 87 SER A C 1
ATOM 683 O O . SER A 1 87 ? -11.000 20.996 -7.004 1.00 53.81 87 SER A O 1
ATOM 685 N N . SER A 1 88 ? -8.769 20.891 -6.957 1.00 51.25 88 SER A N 1
ATOM 686 C CA . SER A 1 88 ? -8.550 21.509 -8.266 1.00 51.25 88 SER A CA 1
ATOM 687 C C . SER A 1 88 ? -8.764 20.495 -9.386 1.00 51.25 88 SER A C 1
ATOM 689 O O . SER A 1 88 ? -7.845 19.884 -9.930 1.00 51.25 88 SER A O 1
ATOM 691 N N . SER A 1 89 ? -10.037 20.368 -9.744 1.00 48.47 89 SER A N 1
ATOM 692 C CA . SER A 1 89 ? -10.608 19.549 -10.817 1.00 48.47 89 SER A CA 1
ATOM 693 C C . SER A 1 89 ? -10.215 20.010 -12.237 1.00 48.47 89 SER A C 1
ATOM 695 O O . SER A 1 89 ? -11.018 19.919 -13.159 1.00 48.47 89 SER A O 1
ATOM 697 N N . SER A 1 90 ? -8.997 20.525 -12.436 1.00 46.09 90 SER A N 1
ATOM 698 C CA . SER A 1 90 ? -8.497 21.008 -13.736 1.00 46.09 90 SER A CA 1
ATOM 699 C C . SER A 1 90 ? -7.245 20.276 -14.233 1.00 46.09 90 SER A C 1
ATOM 701 O O . SER A 1 90 ? -6.975 20.283 -15.432 1.00 46.09 90 SER A O 1
ATOM 703 N N . ALA A 1 91 ? -6.513 19.563 -13.366 1.00 45.50 91 ALA A N 1
ATOM 704 C CA . ALA A 1 91 ? -5.378 18.725 -13.779 1.00 45.50 91 ALA A CA 1
ATOM 705 C C . ALA A 1 91 ? -5.806 17.368 -14.385 1.00 45.50 91 ALA A C 1
ATOM 707 O O . ALA A 1 91 ? -4.989 16.655 -14.965 1.00 45.50 91 ALA A O 1
ATOM 708 N N . CYS A 1 92 ? -7.091 17.009 -14.278 1.00 42.88 92 CYS A N 1
ATOM 709 C CA . CYS A 1 92 ? -7.641 15.708 -14.670 1.00 42.88 92 CYS A CA 1
ATOM 710 C C . CYS A 1 92 ? -7.769 15.473 -16.185 1.00 42.88 92 CYS A C 1
ATOM 712 O O . CYS A 1 92 ? -8.121 14.366 -16.579 1.00 42.88 92 CYS A O 1
ATOM 714 N N . MET A 1 93 ? -7.461 16.458 -17.035 1.00 49.31 93 MET A N 1
ATOM 715 C CA . MET A 1 93 ? -7.574 16.314 -18.496 1.00 49.31 93 MET A CA 1
ATOM 716 C C . MET A 1 93 ? -6.238 16.174 -19.231 1.00 49.31 93 MET A C 1
ATOM 718 O O . MET A 1 93 ? -6.224 15.985 -20.446 1.00 49.31 93 MET A O 1
ATOM 722 N N . ASN A 1 94 ? -5.103 16.234 -18.528 1.00 61.34 94 ASN A N 1
ATOM 723 C CA . ASN A 1 94 ? -3.808 16.010 -19.158 1.00 61.34 94 ASN A CA 1
ATOM 724 C C . ASN A 1 94 ? -3.328 14.578 -18.903 1.00 61.34 94 ASN A C 1
ATOM 726 O O . ASN A 1 94 ? -2.730 14.288 -17.869 1.00 61.34 94 ASN A O 1
ATOM 730 N N . ASN A 1 95 ? -3.510 13.693 -19.887 1.00 60.81 95 ASN A N 1
ATOM 731 C CA . ASN A 1 95 ? -3.029 12.306 -19.829 1.00 60.81 95 ASN A CA 1
ATOM 732 C C . ASN A 1 95 ? -1.503 12.194 -19.625 1.00 60.81 95 ASN A C 1
ATOM 734 O O . ASN A 1 95 ? -1.016 11.111 -19.312 1.00 60.81 95 ASN A O 1
ATOM 738 N N . LYS A 1 96 ? -0.728 13.281 -19.770 1.00 66.94 96 LYS A N 1
ATOM 739 C CA . LYS A 1 96 ? 0.717 13.318 -19.482 1.00 66.94 96 LYS A CA 1
ATOM 740 C C . LYS A 1 96 ? 1.067 13.737 -18.052 1.00 66.94 96 LYS A C 1
ATOM 742 O O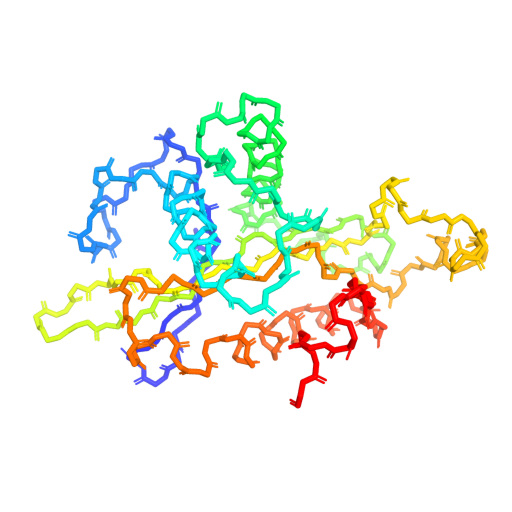 . LYS A 1 96 ? 2.239 13.670 -17.699 1.00 66.94 96 LYS A O 1
ATOM 747 N N . ALA A 1 97 ? 0.100 14.167 -17.240 1.00 73.88 97 ALA A N 1
ATOM 748 C CA . ALA A 1 97 ? 0.371 14.546 -15.858 1.00 73.88 97 ALA A CA 1
ATOM 749 C C . ALA A 1 97 ? 0.901 13.342 -15.065 1.00 73.88 97 ALA A C 1
ATOM 751 O O . ALA A 1 97 ? 0.402 12.214 -15.218 1.00 73.88 97 ALA A O 1
ATOM 752 N N . SER A 1 98 ? 1.917 13.599 -14.237 1.00 83.31 98 SER A N 1
ATOM 753 C CA . SER A 1 98 ? 2.353 12.649 -13.226 1.00 83.31 98 SER A CA 1
ATOM 754 C C . SER A 1 98 ? 1.231 12.462 -12.212 1.00 83.31 98 SER A C 1
ATOM 756 O O . SER A 1 98 ? 0.551 13.411 -11.820 1.00 83.31 98 SER A O 1
ATOM 758 N N . TRP A 1 99 ? 1.004 11.221 -11.810 1.00 91.19 99 TRP A N 1
ATOM 759 C CA . TRP A 1 99 ? 0.002 10.891 -10.811 1.00 91.19 99 TRP A CA 1
ATOM 760 C C . TRP A 1 99 ? 0.538 9.803 -9.898 1.00 91.19 99 TRP A C 1
ATOM 762 O O . TRP A 1 99 ? 1.234 8.894 -10.349 1.00 91.19 99 TRP A O 1
ATOM 772 N N . GLN A 1 100 ? 0.196 9.897 -8.619 1.00 94.12 100 GLN A N 1
ATOM 773 C CA . GLN A 1 100 ? 0.345 8.808 -7.674 1.00 94.12 100 GLN A CA 1
ATOM 774 C C . GLN A 1 100 ? -0.777 8.847 -6.647 1.00 94.12 100 GLN A C 1
ATOM 776 O O . GLN A 1 100 ? -1.333 9.909 -6.353 1.00 94.12 100 GLN A O 1
ATOM 781 N N . HIS A 1 101 ? -1.089 7.682 -6.100 1.00 96.06 101 HIS A N 1
ATOM 782 C CA . HIS A 1 101 ? -2.074 7.528 -5.047 1.00 96.06 101 HIS A CA 1
ATOM 783 C C . HIS A 1 101 ? -1.626 6.418 -4.094 1.00 96.06 101 HIS A C 1
ATOM 785 O O . HIS A 1 101 ? -1.314 5.305 -4.521 1.00 96.06 101 HIS A O 1
ATOM 791 N N . LEU A 1 102 ? -1.552 6.754 -2.809 1.00 97.88 102 LEU A N 1
ATOM 792 C CA . LEU A 1 102 ? -1.437 5.837 -1.687 1.00 97.88 102 LEU A CA 1
ATOM 793 C C . LEU A 1 102 ? -2.817 5.718 -1.040 1.00 97.88 102 LEU A C 1
ATOM 795 O O . LEU A 1 102 ? -3.306 6.656 -0.406 1.00 97.88 102 LEU A O 1
ATOM 799 N N . THR A 1 103 ? -3.456 4.578 -1.253 1.00 97.81 103 THR A N 1
ATOM 800 C CA . THR A 1 103 ? -4.842 4.318 -0.875 1.00 97.81 103 THR A CA 1
ATOM 801 C C . THR A 1 103 ? -4.893 3.293 0.245 1.00 97.81 103 THR A C 1
ATOM 803 O O . THR A 1 103 ? -4.262 2.241 0.165 1.00 97.81 103 THR A O 1
ATOM 806 N N . LEU A 1 104 ? -5.691 3.579 1.264 1.00 98.06 104 LEU A N 1
ATOM 807 C CA . LEU A 1 104 ? -6.065 2.667 2.331 1.00 98.06 104 LEU A CA 1
ATOM 808 C C . LEU A 1 104 ? -7.420 2.035 2.026 1.00 98.06 104 LEU A C 1
ATOM 810 O O . LEU A 1 104 ? -8.333 2.694 1.522 1.00 98.06 104 LEU A O 1
ATOM 814 N N . TYR A 1 105 ? -7.539 0.758 2.367 1.00 97.31 105 TYR A N 1
ATOM 815 C CA . TYR A 1 105 ? -8.784 0.008 2.339 1.00 97.31 105 TYR A CA 1
ATOM 816 C C . TYR A 1 105 ? -9.250 -0.228 3.771 1.00 97.31 105 TYR A C 1
ATOM 818 O O . TYR A 1 105 ? -8.545 -0.840 4.582 1.00 97.31 105 TYR A O 1
ATOM 826 N N . GLU A 1 106 ? -10.439 0.276 4.076 1.00 96.56 106 GLU A N 1
ATOM 827 C CA . GLU A 1 106 ? -11.007 0.274 5.415 1.00 96.56 106 GLU A CA 1
ATOM 828 C C . GLU A 1 106 ? -12.357 -0.441 5.428 1.00 96.56 106 GLU A C 1
ATOM 830 O O . GLU A 1 106 ? -13.175 -0.298 4.516 1.00 96.56 106 GLU A O 1
ATOM 835 N N . ILE A 1 107 ? -12.600 -1.193 6.498 1.00 95.06 107 ILE A N 1
ATOM 836 C CA . ILE A 1 107 ? -13.843 -1.928 6.731 1.00 95.06 107 ILE A CA 1
ATOM 837 C C . ILE A 1 107 ? -14.509 -1.377 7.982 1.00 95.06 107 ILE A C 1
ATOM 839 O O . ILE A 1 107 ? -13.851 -1.130 8.995 1.00 95.06 107 ILE A O 1
ATOM 843 N N . GLN A 1 108 ? -15.824 -1.200 7.923 1.00 92.88 108 GLN A N 1
ATOM 844 C CA . GLN A 1 108 ? -16.604 -0.779 9.074 1.00 92.88 108 GLN A CA 1
ATOM 845 C C . GLN A 1 108 ? -16.813 -1.951 10.043 1.00 92.88 108 GLN A C 1
ATOM 847 O O . GLN A 1 108 ? -17.277 -3.023 9.649 1.00 92.88 108 GLN A O 1
ATOM 852 N N . LYS A 1 109 ? -16.481 -1.745 11.319 1.00 85.81 109 LYS A N 1
ATOM 853 C CA . LYS A 1 109 ? -16.782 -2.666 12.419 1.00 85.81 109 LYS A CA 1
ATOM 854 C C . LYS A 1 109 ? -18.205 -2.465 12.937 1.00 85.81 109 LYS A C 1
ATOM 856 O O . LYS A 1 109 ? -18.821 -1.413 12.751 1.00 85.81 109 LYS A O 1
ATOM 861 N N . GLU A 1 110 ? -18.699 -3.469 13.656 1.00 78.06 110 GLU A N 1
ATOM 862 C CA . GLU A 1 110 ? -19.856 -3.304 14.536 1.00 78.06 110 GLU A CA 1
ATOM 863 C C . GLU A 1 110 ? -19.553 -2.173 15.535 1.00 78.06 110 GLU A C 1
ATOM 865 O O . GLU A 1 110 ? -18.499 -2.164 16.166 1.00 78.06 110 GLU A O 1
ATOM 870 N N . GLY A 1 111 ? -20.421 -1.159 15.597 1.00 79.75 111 GLY A N 1
ATOM 871 C CA . GLY A 1 111 ? -20.170 0.087 16.339 1.00 79.75 111 GLY A CA 1
ATOM 872 C C . GLY A 1 111 ? -19.762 1.289 15.476 1.00 79.75 111 GLY A C 1
ATOM 873 O O . GLY A 1 111 ? -19.596 2.384 16.002 1.00 79.75 111 GLY A O 1
ATOM 874 N N . GLY A 1 112 ? -19.634 1.122 14.154 1.00 87.12 112 GLY A N 1
ATOM 875 C CA . GLY A 1 112 ? -19.499 2.232 13.200 1.00 87.12 112 GLY A CA 1
ATOM 876 C C . GLY A 1 112 ? -18.074 2.752 12.986 1.00 87.12 112 GLY A C 1
ATOM 877 O O . GLY A 1 112 ? -17.863 3.556 12.077 1.00 87.12 112 GLY A O 1
ATOM 878 N N . GLN A 1 113 ? -17.103 2.266 13.764 1.00 91.94 113 GLN A N 1
ATOM 879 C CA . GLN A 1 113 ? -15.680 2.569 13.588 1.00 91.94 113 GLN A CA 1
ATOM 880 C C . GLN A 1 113 ? -15.107 1.905 12.331 1.00 91.94 113 GLN A C 1
ATOM 882 O O . GLN A 1 113 ? -15.509 0.806 11.949 1.00 91.94 113 GLN A O 1
ATOM 887 N N . TRP A 1 114 ? -14.112 2.540 11.719 1.00 95.00 114 TRP A N 1
ATOM 888 C CA . TRP A 1 114 ? -13.435 2.056 10.519 1.00 95.00 114 TRP A CA 1
ATOM 889 C C . TRP A 1 114 ? -12.081 1.454 10.870 1.00 95.00 114 TRP A C 1
ATOM 891 O O . TRP A 1 114 ? -11.254 2.087 11.512 1.00 95.00 114 TRP A O 1
ATOM 901 N N . THR A 1 115 ? -11.845 0.217 10.452 1.00 95.75 115 THR A N 1
ATOM 902 C CA . THR A 1 115 ? -10.559 -0.465 10.630 1.00 95.75 115 THR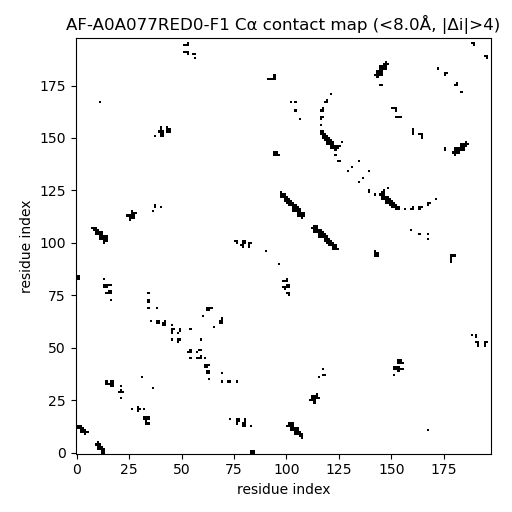 A CA 1
ATOM 903 C C . THR A 1 115 ? -9.823 -0.495 9.307 1.00 95.75 115 THR A C 1
ATOM 905 O O . THR A 1 115 ? -10.367 -0.973 8.312 1.00 95.75 115 THR A O 1
ATOM 908 N N . ARG A 1 116 ? -8.588 0.004 9.303 1.00 97.31 116 ARG A N 1
ATOM 909 C CA . ARG A 1 116 ? -7.657 -0.135 8.181 1.00 97.31 116 ARG A CA 1
ATOM 910 C C . ARG A 1 116 ? -7.226 -1.595 8.080 1.00 97.31 116 ARG A C 1
ATOM 912 O O . ARG A 1 116 ? -6.865 -2.194 9.087 1.00 97.31 116 ARG A O 1
ATOM 919 N N . VAL A 1 117 ? -7.314 -2.188 6.889 1.00 97.69 117 VAL A N 1
ATOM 920 C CA . VAL A 1 117 ? -6.978 -3.615 6.695 1.00 97.69 117 VAL A CA 1
ATOM 921 C C . VAL A 1 117 ? -6.023 -3.871 5.531 1.00 97.69 117 VAL A C 1
ATOM 923 O O . VAL A 1 117 ? -5.433 -4.946 5.456 1.00 97.69 117 VAL A O 1
ATOM 926 N N . ALA A 1 118 ? -5.851 -2.916 4.616 1.00 98.38 118 ALA A N 1
ATOM 927 C CA . ALA A 1 118 ? -4.891 -3.018 3.521 1.00 98.38 118 ALA A CA 1
ATOM 928 C C . ALA A 1 118 ? -4.505 -1.637 2.977 1.00 98.38 118 ALA A C 1
ATOM 930 O O . ALA A 1 118 ? -5.205 -0.648 3.210 1.00 98.38 118 ALA A O 1
ATOM 931 N N . ALA A 1 119 ? -3.413 -1.587 2.220 1.00 98.56 119 ALA A N 1
ATOM 932 C CA . ALA A 1 119 ? -2.936 -0.397 1.534 1.00 98.56 119 ALA A CA 1
ATOM 933 C C . ALA A 1 119 ? -2.390 -0.727 0.138 1.00 98.56 119 ALA A C 1
ATOM 935 O O . ALA A 1 119 ? -1.877 -1.822 -0.108 1.00 98.56 119 ALA A O 1
ATOM 936 N N . GLN A 1 120 ? -2.470 0.245 -0.768 1.00 98.50 120 GLN A N 1
ATOM 937 C CA . GLN A 1 120 ? -1.929 0.169 -2.121 1.00 98.50 120 GLN A CA 1
ATOM 938 C C . GLN A 1 120 ? -1.274 1.489 -2.521 1.00 98.50 120 GLN A C 1
ATOM 940 O O . GLN A 1 120 ? -1.852 2.550 -2.311 1.00 98.50 120 GLN A O 1
ATOM 945 N N . GLY A 1 121 ? -0.113 1.420 -3.169 1.00 98.06 121 GLY A N 1
ATOM 946 C CA . GLY A 1 121 ? 0.527 2.559 -3.822 1.00 98.06 121 GLY A CA 1
ATOM 947 C C . GLY A 1 121 ? 0.619 2.360 -5.331 1.00 98.06 121 GLY A C 1
ATOM 948 O O . GLY A 1 121 ? 1.248 1.402 -5.780 1.00 98.06 121 GLY A O 1
ATOM 949 N N . VAL A 1 122 ? 0.052 3.282 -6.112 1.00 97.75 122 VAL A N 1
ATOM 950 C CA . VAL A 1 122 ? 0.203 3.335 -7.579 1.00 97.75 122 VAL A CA 1
ATOM 951 C C . VAL A 1 122 ? 0.782 4.667 -8.045 1.00 97.75 122 VAL A C 1
ATOM 953 O O . VAL A 1 122 ? 0.470 5.700 -7.455 1.00 97.75 122 VAL A O 1
ATOM 956 N N . SER A 1 123 ? 1.599 4.663 -9.101 1.00 96.06 123 SER A N 1
ATOM 957 C CA . SER A 1 123 ? 2.164 5.883 -9.700 1.00 96.06 123 SER A CA 1
ATOM 958 C C . SER A 1 123 ? 2.255 5.800 -11.225 1.00 96.06 123 SER A C 1
ATOM 960 O O . SER A 1 123 ? 2.120 4.734 -11.810 1.00 96.06 123 SER A O 1
ATOM 962 N N . THR A 1 124 ? 2.517 6.917 -11.899 1.00 94.88 124 THR A N 1
ATOM 963 C CA . THR A 1 124 ? 2.831 6.972 -13.340 1.00 94.88 124 THR A CA 1
ATOM 964 C C . THR A 1 124 ? 4.344 7.000 -13.582 1.00 94.88 124 THR A C 1
ATOM 966 O O . THR A 1 124 ? 4.826 7.722 -14.456 1.00 94.88 124 THR A O 1
ATOM 969 N N . SER A 1 125 ? 5.108 6.297 -12.749 1.00 92.88 125 SER A N 1
ATOM 970 C CA . SER A 1 125 ? 6.565 6.213 -12.826 1.00 92.88 125 SER A CA 1
ATOM 971 C C . SER A 1 125 ? 7.015 4.792 -12.512 1.00 92.88 125 SER A C 1
ATOM 973 O O . SER A 1 125 ? 6.496 4.154 -11.603 1.00 92.88 125 SER A O 1
ATOM 975 N N . PHE A 1 126 ? 7.992 4.288 -13.263 1.00 94.06 126 PHE A N 1
ATOM 976 C CA . PHE A 1 126 ? 8.637 3.026 -12.913 1.00 94.06 126 PHE A CA 1
ATOM 977 C C . PHE A 1 126 ? 9.566 3.222 -11.708 1.00 94.06 126 PHE A C 1
ATOM 979 O O . PHE A 1 126 ? 10.337 4.190 -11.704 1.00 94.06 126 PHE A O 1
ATOM 986 N N . PRO A 1 127 ? 9.589 2.281 -10.750 1.00 92.38 127 PRO A N 1
ATOM 987 C CA . PRO A 1 127 ? 10.610 2.263 -9.715 1.00 92.38 127 PRO A CA 1
ATOM 988 C C . PRO A 1 127 ? 12.022 2.214 -10.313 1.00 92.38 127 PRO A C 1
ATOM 990 O O . PRO A 1 127 ? 12.265 1.600 -11.360 1.00 92.38 127 PRO A O 1
ATOM 993 N N . SER A 1 128 ? 12.978 2.844 -9.628 1.00 90.62 128 SER A N 1
ATOM 994 C CA . SER A 1 128 ? 14.375 2.923 -10.077 1.00 90.62 128 SER A CA 1
ATOM 995 C C . SER A 1 128 ? 15.083 1.566 -10.096 1.00 90.62 128 SER A C 1
ATOM 997 O O . SER A 1 128 ? 16.029 1.391 -10.860 1.00 90.62 128 SER A O 1
ATOM 999 N N . TYR A 1 129 ? 14.616 0.602 -9.294 1.00 90.69 129 TYR A N 1
ATOM 1000 C CA . TYR A 1 129 ? 15.166 -0.754 -9.251 1.00 90.69 129 TYR A CA 1
ATOM 1001 C C . TYR A 1 129 ? 14.757 -1.616 -10.448 1.00 90.69 129 TYR A C 1
ATOM 1003 O O . TYR A 1 129 ? 15.406 -2.626 -10.714 1.00 90.69 129 TYR A O 1
ATOM 1011 N N . VAL A 1 130 ? 13.691 -1.256 -11.174 1.00 92.31 130 VAL A N 1
ATOM 1012 C CA . VAL A 1 130 ? 13.296 -2.002 -12.371 1.00 92.31 130 VAL A CA 1
ATOM 1013 C C . VAL A 1 130 ? 14.374 -1.748 -13.429 1.00 92.31 130 VAL A C 1
ATOM 1015 O O . VAL A 1 130 ? 14.604 -0.586 -13.773 1.00 92.31 130 VAL A O 1
ATOM 1018 N N . PRO A 1 131 ? 15.047 -2.771 -13.978 1.00 91.75 131 PRO A N 1
ATOM 1019 C CA . PRO A 1 131 ? 16.099 -2.571 -14.968 1.00 91.75 131 PRO A CA 1
ATOM 1020 C C . PRO A 1 131 ? 15.529 -2.157 -16.333 1.00 91.75 131 PRO A C 1
ATOM 1022 O O . PRO A 1 131 ? 14.393 -2.482 -16.690 1.00 91.75 131 PRO A O 1
ATOM 1025 N N . GLN A 1 132 ? 16.339 -1.466 -17.142 1.00 92.62 132 GLN A N 1
ATOM 1026 C CA . GLN A 1 132 ? 15.947 -1.074 -18.505 1.00 92.62 132 GLN A CA 1
ATOM 1027 C C . GLN A 1 132 ? 15.703 -2.275 -19.430 1.00 92.62 132 GLN A C 1
ATOM 1029 O O . GLN A 1 132 ? 14.932 -2.166 -20.376 1.00 92.62 132 GLN A O 1
ATOM 1034 N N . SER A 1 133 ? 16.321 -3.425 -19.144 1.00 92.75 133 SER A N 1
ATOM 1035 C CA . SER A 1 133 ? 16.110 -4.664 -19.901 1.00 92.75 133 SER A CA 1
ATOM 1036 C C . SER A 1 133 ? 14.696 -5.233 -19.753 1.00 92.75 133 SER A C 1
ATOM 1038 O O . SER A 1 133 ? 14.224 -5.895 -20.671 1.00 92.75 133 SER A O 1
ATOM 1040 N N . LEU A 1 134 ? 14.015 -4.969 -18.630 1.00 89.19 134 LEU A N 1
ATOM 1041 C CA . LEU A 1 134 ? 12.622 -5.381 -18.408 1.00 89.19 134 LEU A CA 1
ATOM 1042 C C . LEU A 1 134 ? 11.619 -4.311 -18.857 1.00 89.19 134 LEU A C 1
ATOM 1044 O O . LEU A 1 134 ? 10.528 -4.637 -19.315 1.00 89.19 134 LEU A O 1
ATOM 1048 N N . ALA A 1 135 ? 11.990 -3.033 -18.752 1.00 91.94 135 ALA A N 1
ATOM 1049 C CA . ALA A 1 135 ? 11.191 -1.913 -19.237 1.00 91.94 135 ALA A CA 1
ATOM 1050 C C . ALA A 1 135 ? 12.102 -0.856 -19.869 1.00 91.94 135 ALA A C 1
ATOM 1052 O O . ALA A 1 135 ? 12.712 -0.045 -19.163 1.00 91.94 135 ALA A O 1
ATOM 1053 N N . GLY A 1 136 ? 12.193 -0.884 -21.200 1.00 93.19 136 GLY A N 1
ATOM 1054 C CA . GLY A 1 136 ? 13.032 0.024 -21.980 1.00 93.19 136 GLY A CA 1
ATOM 1055 C C . GLY A 1 136 ? 12.511 1.462 -22.016 1.00 93.19 136 GLY A C 1
ATOM 1056 O O . GLY A 1 136 ? 11.449 1.783 -21.476 1.00 93.19 136 GLY A O 1
ATOM 1057 N N . LYS A 1 137 ? 13.265 2.333 -22.696 1.00 92.38 137 LYS A N 1
ATOM 1058 C CA . LYS A 1 137 ? 12.954 3.764 -22.841 1.00 92.38 137 LYS A CA 1
ATOM 1059 C C . LYS A 1 137 ? 11.530 4.007 -23.355 1.00 92.38 137 LYS A C 1
ATOM 1061 O O . LYS A 1 137 ? 10.782 4.738 -22.717 1.00 92.38 137 LYS A O 1
ATOM 1066 N N . GLU A 1 138 ? 11.136 3.330 -24.436 1.00 92.50 138 GLU A N 1
ATOM 1067 C CA . GLU A 1 138 ? 9.799 3.478 -25.029 1.00 92.50 138 GLU A CA 1
ATOM 1068 C C . GLU A 1 138 ? 8.685 3.177 -24.015 1.00 92.50 138 GLU A C 1
ATOM 1070 O O . GLU A 1 138 ? 7.731 3.939 -23.897 1.00 92.50 138 GLU A O 1
ATOM 1075 N N . THR A 1 139 ? 8.820 2.102 -23.232 1.00 92.19 139 THR A N 1
ATOM 1076 C CA . THR A 1 139 ? 7.841 1.729 -22.201 1.00 92.19 139 THR A CA 1
ATOM 1077 C C . THR A 1 139 ? 7.742 2.785 -21.104 1.00 92.19 139 THR A C 1
ATOM 1079 O O . THR A 1 139 ? 6.638 3.140 -20.698 1.00 92.19 139 THR A O 1
ATOM 1082 N N . ARG A 1 140 ? 8.880 3.306 -20.633 1.00 91.00 140 ARG A N 1
ATOM 1083 C CA . ARG A 1 140 ? 8.930 4.290 -19.539 1.00 91.00 140 ARG A CA 1
ATOM 1084 C C . ARG A 1 140 ? 8.439 5.677 -19.945 1.00 91.00 140 ARG A C 1
ATOM 1086 O O . ARG A 1 140 ? 7.921 6.392 -19.094 1.00 91.00 140 ARG A O 1
ATOM 1093 N N . GLU A 1 141 ? 8.586 6.039 -21.219 1.00 90.38 141 GLU A N 1
ATOM 1094 C CA . GLU A 1 141 ? 8.143 7.323 -21.783 1.00 90.38 141 GLU A CA 1
ATOM 1095 C C . GLU A 1 141 ? 6.658 7.333 -22.189 1.00 90.38 141 GLU A C 1
ATOM 1097 O O . GLU A 1 141 ? 6.121 8.380 -22.564 1.00 90.38 141 GLU A O 1
ATOM 1102 N N . ARG A 1 142 ? 5.955 6.193 -22.088 1.00 90.06 142 ARG A N 1
ATOM 1103 C CA . ARG A 1 142 ? 4.497 6.146 -22.275 1.00 90.06 142 ARG A CA 1
ATOM 1104 C C . ARG A 1 142 ? 3.803 7.059 -21.268 1.00 90.06 142 ARG A C 1
ATOM 1106 O O . ARG A 1 142 ? 4.181 7.151 -20.109 1.00 90.06 142 ARG A O 1
ATOM 1113 N N . SER A 1 143 ? 2.728 7.707 -21.701 1.00 89.25 143 SER A N 1
ATOM 1114 C CA . SER A 1 143 ? 1.930 8.582 -20.828 1.00 89.25 143 SER A CA 1
ATOM 1115 C C . SER A 1 143 ? 0.690 7.895 -20.257 1.00 89.25 143 SER A C 1
ATOM 1117 O O . SER A 1 143 ? 0.103 8.389 -19.302 1.00 89.25 143 SER A O 1
ATOM 1119 N N . ASN A 1 144 ? 0.300 6.741 -20.799 1.00 93.25 144 ASN A N 1
ATOM 1120 C CA . ASN A 1 144 ? -0.966 6.071 -20.513 1.00 93.25 144 ASN A CA 1
ATOM 1121 C C . ASN A 1 144 ? -0.821 4.839 -19.604 1.00 93.25 144 ASN A C 1
ATOM 1123 O O . ASN A 1 144 ? -1.585 3.886 -19.760 1.00 93.25 144 ASN A O 1
ATOM 1127 N N . TYR A 1 145 ? 0.134 4.835 -18.670 1.00 94.81 145 TYR A N 1
ATOM 1128 C CA . TYR A 1 145 ? 0.304 3.732 -17.723 1.00 94.81 145 TYR A CA 1
ATOM 1129 C C . TYR A 1 145 ? 0.225 4.170 -16.263 1.00 94.81 145 TYR A C 1
ATOM 1131 O O . TYR A 1 145 ? 0.459 5.334 -15.934 1.00 94.81 145 TYR A O 1
ATOM 1139 N N . ILE A 1 146 ? -0.059 3.195 -15.404 1.00 96.31 146 ILE A N 1
ATOM 1140 C CA . ILE A 1 146 ? 0.252 3.223 -13.978 1.00 96.31 146 ILE A CA 1
ATOM 1141 C C . ILE A 1 146 ? 1.079 1.997 -13.598 1.00 96.31 146 ILE A C 1
ATOM 1143 O O . ILE A 1 146 ? 1.054 0.985 -14.296 1.00 96.31 146 ILE A O 1
ATOM 1147 N N . TYR A 1 147 ? 1.826 2.114 -12.511 1.00 97.31 147 TYR A N 1
ATOM 1148 C CA . TYR A 1 147 ? 2.661 1.083 -11.924 1.00 97.31 147 TYR A CA 1
ATOM 1149 C C . TYR A 1 147 ? 2.185 0.800 -10.501 1.00 97.31 147 TYR A C 1
ATOM 1151 O O . TYR A 1 147 ? 1.998 1.735 -9.721 1.00 97.31 147 TYR A O 1
ATOM 1159 N N . LEU A 1 148 ? 2.001 -0.471 -10.156 1.00 97.94 148 LEU A N 1
ATOM 1160 C CA . LEU A 1 148 ? 1.744 -0.915 -8.790 1.00 97.94 148 LEU A CA 1
ATOM 1161 C C . LEU A 1 148 ? 3.059 -0.990 -8.018 1.00 97.94 148 LEU A C 1
ATOM 1163 O O . LEU A 1 148 ? 3.837 -1.919 -8.199 1.00 97.94 148 LEU A O 1
ATOM 1167 N N . ASN A 1 149 ? 3.301 0.008 -7.169 1.00 96.81 149 ASN A N 1
ATOM 1168 C CA . ASN A 1 149 ? 4.508 0.093 -6.347 1.00 96.81 149 ASN A CA 1
ATOM 1169 C C . ASN A 1 149 ? 4.388 -0.764 -5.086 1.00 96.81 149 ASN A C 1
ATOM 1171 O O . ASN A 1 149 ? 5.337 -1.436 -4.696 1.00 96.81 149 ASN A O 1
ATOM 1175 N N . TYR A 1 150 ? 3.219 -0.715 -4.442 1.00 96.06 150 TYR A N 1
ATOM 1176 C CA . TYR A 1 150 ? 2.979 -1.359 -3.155 1.00 96.06 150 TYR A CA 1
ATOM 1177 C C . TYR A 1 150 ? 1.582 -1.966 -3.122 1.00 96.06 150 TYR A C 1
ATOM 1179 O O . TYR A 1 150 ? 0.621 -1.330 -3.553 1.00 96.06 150 TYR A O 1
ATOM 1187 N N . LEU A 1 151 ? 1.465 -3.160 -2.549 1.00 97.56 151 LEU A N 1
ATOM 1188 C CA . LEU A 1 151 ? 0.195 -3.784 -2.203 1.00 97.56 151 LEU A CA 1
ATOM 1189 C C . LEU A 1 151 ? 0.404 -4.621 -0.944 1.00 97.56 151 LEU A C 1
ATOM 1191 O O . LEU A 1 151 ? 1.209 -5.551 -0.950 1.00 97.56 151 LEU A O 1
ATOM 1195 N N . ILE A 1 152 ? -0.296 -4.284 0.136 1.00 97.75 152 ILE A N 1
ATOM 1196 C CA . ILE A 1 152 ? -0.145 -4.968 1.420 1.00 97.75 152 ILE A CA 1
ATOM 1197 C C . ILE A 1 152 ? -1.496 -5.128 2.108 1.00 97.75 152 ILE A C 1
ATOM 1199 O O . ILE A 1 152 ? -2.290 -4.196 2.177 1.00 97.75 152 ILE A O 1
ATOM 1203 N N . ALA A 1 153 ? -1.746 -6.327 2.623 1.00 97.69 153 ALA A N 1
ATOM 1204 C CA . ALA A 1 153 ? -2.862 -6.633 3.504 1.00 97.69 153 ALA A CA 1
ATOM 1205 C C . ALA A 1 153 ? -2.316 -6.844 4.918 1.00 97.69 153 ALA A C 1
ATOM 1207 O O . ALA A 1 153 ? -1.370 -7.612 5.103 1.00 97.69 153 ALA A O 1
ATOM 1208 N N . ASP A 1 154 ? -2.915 -6.185 5.906 1.00 97.69 154 ASP A N 1
ATOM 1209 C CA . ASP A 1 154 ? -2.505 -6.315 7.299 1.00 97.69 154 ASP A CA 1
ATOM 1210 C C . ASP A 1 154 ? -2.937 -7.679 7.845 1.00 97.69 154 ASP A C 1
ATOM 1212 O O . ASP A 1 154 ? -4.126 -7.947 8.064 1.00 97.69 154 ASP A O 1
ATOM 1216 N N . ARG A 1 155 ? -1.958 -8.552 8.103 1.00 95.69 155 ARG A N 1
ATOM 1217 C CA . ARG A 1 155 ? -2.218 -9.913 8.581 1.00 95.69 155 ARG A CA 1
ATOM 1218 C C . ARG A 1 155 ? -2.830 -9.942 9.979 1.00 95.69 155 ARG A C 1
ATOM 1220 O O . ARG A 1 155 ? -3.481 -10.933 10.311 1.00 95.69 155 ARG A O 1
ATOM 1227 N N . ARG A 1 156 ? -2.693 -8.869 10.771 1.00 96.00 156 ARG A N 1
ATOM 1228 C CA . ARG A 1 156 ? -3.307 -8.739 12.107 1.00 96.00 156 ARG A CA 1
ATOM 1229 C C . ARG A 1 156 ? -4.837 -8.708 12.036 1.00 96.00 156 ARG A C 1
ATOM 1231 O O . ARG A 1 156 ? -5.502 -9.067 13.001 1.00 96.00 156 ARG A O 1
ATOM 1238 N N . THR A 1 157 ? -5.398 -8.340 10.882 1.00 94.75 157 THR A N 1
ATOM 1239 C CA . THR A 1 157 ? -6.853 -8.230 10.659 1.00 94.75 157 THR A CA 1
ATOM 1240 C C . THR A 1 157 ? -7.501 -9.531 10.155 1.00 94.75 157 THR A C 1
ATOM 1242 O O . THR A 1 157 ? -8.722 -9.621 10.006 1.00 94.75 157 THR A O 1
ATOM 1245 N N . GLY A 1 158 ? -6.704 -10.582 9.922 1.00 93.50 158 GLY A N 1
ATOM 1246 C CA . GLY A 1 158 ? -7.190 -11.927 9.615 1.00 93.50 158 GLY A CA 1
ATOM 1247 C C . GLY A 1 158 ? -8.131 -11.983 8.405 1.00 93.50 158 GLY A C 1
ATOM 1248 O O . GLY A 1 158 ? -7.793 -11.534 7.312 1.00 93.50 158 GLY A O 1
ATOM 1249 N N . GLN A 1 159 ? -9.326 -12.557 8.590 1.00 92.88 159 GLN A N 1
ATOM 1250 C CA . GLN A 1 159 ? -10.310 -12.710 7.507 1.00 92.88 159 GLN A CA 1
ATOM 1251 C C . GLN A 1 159 ? -10.847 -11.375 6.974 1.00 92.88 159 GLN A C 1
ATOM 1253 O O . GLN A 1 159 ? -11.366 -11.347 5.861 1.00 92.88 159 GLN A O 1
ATOM 1258 N N . GLN A 1 160 ? -10.711 -10.275 7.722 1.00 92.06 160 GLN A N 1
ATOM 1259 C CA . GLN A 1 160 ? -11.213 -8.970 7.291 1.00 92.06 160 GLN A CA 1
ATOM 1260 C C . GLN A 1 160 ? -10.440 -8.441 6.075 1.00 92.06 160 GLN A C 1
ATOM 1262 O O . GLN A 1 160 ? -11.047 -7.871 5.178 1.00 92.06 160 GLN A O 1
ATOM 1267 N N . ALA A 1 161 ? -9.134 -8.699 5.969 1.00 93.75 161 ALA A N 1
ATOM 1268 C CA . ALA A 1 161 ? -8.354 -8.289 4.799 1.00 93.75 161 ALA A CA 1
ATOM 1269 C C . ALA A 1 161 ? -8.584 -9.161 3.547 1.00 93.75 161 ALA A C 1
ATOM 1271 O O . ALA A 1 161 ? -8.049 -8.866 2.473 1.00 93.75 161 ALA A O 1
ATOM 1272 N N . LYS A 1 162 ? -9.357 -10.253 3.643 1.00 93.12 162 LYS A N 1
ATOM 1273 C CA . LYS A 1 162 ? -9.570 -11.164 2.513 1.00 93.12 162 LYS A CA 1
ATOM 1274 C C . LYS A 1 162 ? -10.299 -10.444 1.376 1.00 93.12 162 LYS A C 1
ATOM 1276 O O . LYS A 1 162 ? -11.382 -9.901 1.556 1.00 93.12 162 LYS A O 1
ATOM 1281 N N . GLY A 1 163 ? -9.702 -10.472 0.185 1.00 94.00 163 GLY A N 1
ATOM 1282 C CA . GLY A 1 163 ? -10.229 -9.788 -0.999 1.00 94.00 163 GLY A CA 1
ATOM 1283 C C . GLY A 1 163 ? -9.913 -8.290 -1.068 1.00 94.00 163 GLY A C 1
ATOM 1284 O O . GLY A 1 163 ? -10.216 -7.670 -2.083 1.00 94.00 163 GLY A O 1
ATOM 1285 N N . ALA A 1 164 ? -9.260 -7.703 -0.056 1.00 95.81 164 ALA A N 1
ATOM 1286 C CA . ALA A 1 164 ? -8.896 -6.285 -0.075 1.00 95.81 164 ALA A CA 1
ATOM 1287 C C . ALA A 1 164 ? -7.953 -5.938 -1.241 1.00 95.81 164 ALA A C 1
ATOM 1289 O O . ALA A 1 164 ? -8.105 -4.887 -1.855 1.00 95.81 164 ALA A O 1
ATOM 1290 N N . GLY A 1 165 ? -7.026 -6.840 -1.589 1.00 95.31 165 GLY A N 1
ATOM 1291 C CA . GLY A 1 165 ? -6.102 -6.644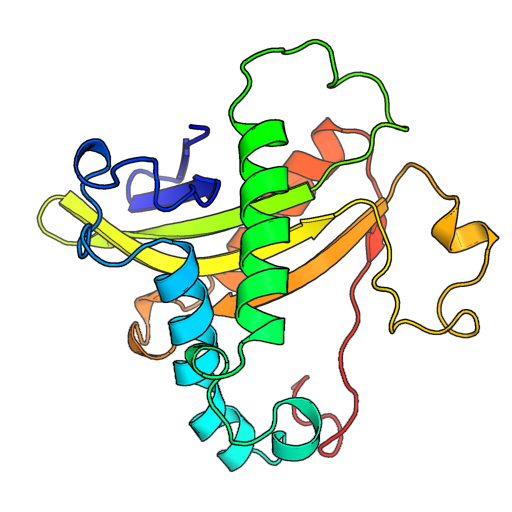 -2.710 1.00 95.31 165 GLY A CA 1
ATOM 1292 C C . GLY A 1 165 ? -6.812 -6.508 -4.060 1.00 95.31 165 GLY A C 1
ATOM 1293 O O . GLY A 1 165 ? -6.578 -5.541 -4.775 1.00 95.31 165 GLY A O 1
ATOM 1294 N N . ASP A 1 166 ? -7.737 -7.420 -4.367 1.00 95.44 166 ASP A N 1
ATOM 1295 C CA . ASP A 1 166 ? -8.556 -7.371 -5.589 1.00 95.44 166 ASP A CA 1
ATOM 1296 C C . ASP A 1 166 ? -9.357 -6.061 -5.677 1.00 95.44 166 ASP A C 1
ATOM 1298 O O . ASP A 1 166 ? -9.345 -5.361 -6.689 1.00 95.44 166 ASP A O 1
ATOM 1302 N N . ARG A 1 167 ? -9.970 -5.657 -4.558 1.00 96.00 167 ARG A N 1
ATOM 1303 C CA . ARG A 1 167 ? -10.729 -4.404 -4.466 1.00 96.00 167 ARG A CA 1
ATOM 1304 C C . ARG A 1 167 ? -9.857 -3.163 -4.656 1.00 96.00 167 ARG A C 1
ATOM 1306 O O . ARG A 1 167 ? -10.295 -2.233 -5.326 1.00 96.00 167 ARG A O 1
ATOM 1313 N N . LEU A 1 168 ? -8.652 -3.136 -4.085 1.00 97.31 168 LEU A N 1
ATOM 1314 C CA . LEU A 1 168 ? -7.697 -2.034 -4.246 1.00 97.31 168 LEU A CA 1
ATOM 1315 C C . LEU A 1 168 ? -7.200 -1.912 -5.691 1.00 97.31 168 LEU A C 1
ATOM 1317 O O . LEU A 1 168 ? -7.137 -0.799 -6.221 1.00 97.31 168 LEU A O 1
ATOM 1321 N N . VAL A 1 169 ? -6.905 -3.039 -6.344 1.00 97.31 169 VAL A N 1
ATOM 1322 C CA . VAL A 1 169 ? -6.465 -3.054 -7.745 1.00 97.31 169 VAL A CA 1
ATOM 1323 C C . VAL A 1 169 ? -7.590 -2.585 -8.664 1.00 97.31 169 VAL A C 1
ATOM 1325 O O . VAL A 1 169 ? -7.362 -1.705 -9.494 1.00 97.31 169 VAL A O 1
ATOM 1328 N N . ALA A 1 170 ? -8.810 -3.101 -8.483 1.00 95.88 170 ALA A N 1
ATOM 1329 C CA . ALA A 1 170 ? -9.978 -2.671 -9.252 1.00 95.88 170 ALA A CA 1
ATOM 1330 C C . ALA A 1 170 ? -10.237 -1.164 -9.092 1.00 95.88 170 ALA A C 1
ATOM 1332 O O . ALA A 1 170 ? -10.425 -0.451 -10.077 1.00 95.88 170 ALA A O 1
ATOM 1333 N N . PHE A 1 171 ? -10.153 -0.662 -7.858 1.00 95.06 171 PHE A N 1
ATOM 1334 C CA . PHE A 1 171 ? -10.291 0.757 -7.561 1.00 95.06 171 PHE A CA 1
ATOM 1335 C C . PHE A 1 171 ? -9.225 1.612 -8.276 1.00 95.06 171 PHE A C 1
ATOM 1337 O O . PHE A 1 171 ? -9.565 2.578 -8.960 1.00 95.06 171 PHE A O 1
ATOM 1344 N N . ALA A 1 172 ? -7.945 1.225 -8.227 1.00 95.31 172 ALA A N 1
ATOM 1345 C CA . ALA A 1 172 ? -6.901 1.953 -8.954 1.00 95.31 172 ALA A CA 1
ATOM 1346 C C . ALA A 1 172 ? -7.067 1.8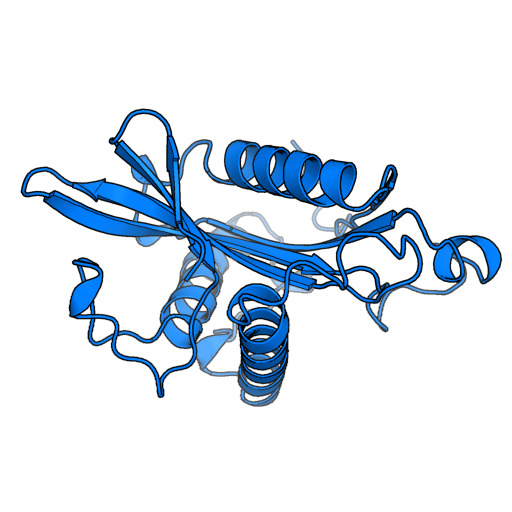92 -10.476 1.00 95.31 172 ALA A C 1
ATOM 1348 O O . ALA A 1 172 ? -6.759 2.870 -11.154 1.00 95.31 172 ALA A O 1
ATOM 1349 N N . GLN A 1 173 ? -7.559 0.781 -11.032 1.00 95.06 173 GLN A N 1
ATOM 1350 C CA . GLN A 1 173 ? -7.871 0.684 -12.461 1.00 95.06 173 GLN A CA 1
ATOM 1351 C C . GLN A 1 173 ? -8.977 1.663 -12.872 1.00 95.06 173 GLN A C 1
ATOM 1353 O O . GLN A 1 173 ? -8.890 2.273 -13.940 1.00 95.06 173 GLN A O 1
ATOM 1358 N N . GLU A 1 174 ? -10.009 1.831 -12.044 1.00 93.25 174 GLU A N 1
ATOM 1359 C CA . GLU A 1 174 ? -11.078 2.803 -12.283 1.00 93.25 174 GLU A CA 1
ATOM 1360 C C . GLU A 1 174 ? -10.556 4.243 -12.244 1.00 93.25 174 GLU A C 1
ATOM 1362 O O . GLU A 1 174 ? -10.797 5.006 -13.185 1.00 93.25 174 GLU A O 1
ATOM 1367 N N . GLU A 1 175 ? -9.769 4.594 -11.224 1.00 91.44 175 GLU A N 1
ATOM 1368 C CA . GLU A 1 175 ? -9.139 5.915 -11.129 1.00 91.44 175 GLU A CA 1
ATOM 1369 C C . GLU A 1 175 ? -8.190 6.194 -12.301 1.00 91.44 175 GLU A C 1
ATOM 1371 O O . GLU A 1 175 ? -8.212 7.281 -12.886 1.00 91.44 175 GLU A O 1
ATOM 1376 N N . ALA A 1 176 ? -7.379 5.203 -12.675 1.00 91.69 176 ALA A N 1
ATOM 1377 C CA . ALA A 1 176 ? -6.442 5.273 -13.789 1.00 91.69 176 ALA A CA 1
ATOM 1378 C C . ALA A 1 176 ? -7.165 5.498 -15.123 1.00 91.69 176 ALA A C 1
ATOM 1380 O O . ALA A 1 176 ? -6.775 6.376 -15.901 1.00 91.69 176 ALA A O 1
ATOM 1381 N N . ARG A 1 177 ? -8.269 4.776 -15.360 1.00 91.12 177 ARG A N 1
ATOM 1382 C CA . ARG A 1 177 ? -9.102 4.934 -16.560 1.00 91.12 177 ARG A CA 1
ATOM 1383 C C . ARG A 1 177 ? -9.672 6.346 -16.660 1.00 91.12 177 ARG A C 1
ATOM 1385 O O . ARG A 1 177 ? -9.617 6.939 -17.736 1.00 91.12 177 ARG A O 1
ATOM 1392 N N . GLY A 1 178 ? -10.135 6.911 -15.542 1.00 87.88 178 GLY A N 1
ATOM 1393 C CA . GLY A 1 178 ? -10.595 8.302 -15.466 1.00 87.88 178 GLY A CA 1
ATOM 1394 C C . GLY A 1 178 ? -9.519 9.342 -15.815 1.00 87.88 178 GLY A C 1
ATOM 1395 O O . GLY A 1 178 ? -9.851 10.483 -16.118 1.00 87.88 178 GLY A O 1
ATOM 1396 N N . LYS A 1 179 ? -8.238 8.950 -15.813 1.00 87.19 179 LYS A N 1
ATOM 1397 C CA . LYS A 1 179 ? -7.069 9.786 -16.143 1.00 87.19 179 LYS A CA 1
ATOM 1398 C C . LYS A 1 179 ? -6.411 9.402 -17.477 1.00 87.19 179 LYS A C 1
ATOM 1400 O O . LYS A 1 179 ? -5.251 9.745 -17.714 1.00 87.19 179 LYS A O 1
ATOM 1405 N N . GLY A 1 180 ? -7.102 8.619 -18.312 1.00 90.62 180 GLY A N 1
ATOM 1406 C CA . GLY A 1 180 ? -6.585 8.148 -19.600 1.00 90.62 180 GLY A CA 1
ATOM 1407 C C . GLY A 1 180 ? -5.388 7.194 -19.493 1.00 90.62 180 GLY A C 1
ATOM 1408 O O . GLY A 1 180 ? -4.652 7.020 -20.466 1.00 90.62 180 GLY A O 1
ATOM 1409 N N . LYS A 1 181 ? -5.166 6.577 -18.325 1.00 91.44 181 LYS A N 1
ATOM 1410 C CA . LYS A 1 181 ? -4.134 5.558 -18.115 1.00 91.44 181 LYS A CA 1
ATOM 1411 C C . LYS A 1 181 ? -4.765 4.185 -18.344 1.00 91.44 181 LYS A C 1
ATOM 1413 O O . LYS A 1 181 ? -5.649 3.765 -17.604 1.00 91.44 181 LYS A O 1
ATOM 1418 N N . THR A 1 182 ? -4.345 3.505 -19.403 1.00 92.62 182 THR A N 1
ATOM 1419 C CA . THR A 1 182 ? -4.956 2.254 -19.880 1.00 92.62 182 THR A CA 1
ATOM 1420 C C . THR A 1 182 ? -4.079 1.028 -19.650 1.00 92.62 182 THR A C 1
ATOM 1422 O O . THR A 1 182 ? -4.547 -0.090 -19.831 1.00 92.62 182 THR A O 1
ATOM 1425 N N . ILE A 1 183 ? -2.809 1.221 -19.291 1.00 95.12 183 ILE A N 1
ATOM 1426 C CA . ILE A 1 183 ? -1.852 0.143 -19.034 1.00 95.12 183 ILE A CA 1
ATOM 1427 C C . ILE A 1 183 ? -1.579 0.078 -17.531 1.00 95.12 183 ILE A C 1
ATOM 1429 O O . ILE A 1 183 ? -1.289 1.097 -16.909 1.00 95.12 183 ILE A O 1
ATOM 1433 N N . PHE A 1 184 ? -1.655 -1.117 -16.953 1.00 96.06 184 PHE A N 1
ATOM 1434 C CA . PHE A 1 184 ? -1.377 -1.352 -15.540 1.00 96.06 184 PHE A CA 1
ATOM 1435 C C . PHE A 1 184 ? -0.167 -2.280 -15.431 1.00 96.06 184 PHE A C 1
ATOM 1437 O O . PHE A 1 184 ? -0.264 -3.474 -15.704 1.00 96.06 184 PHE A O 1
ATOM 1444 N N . PHE A 1 185 ? 0.981 -1.716 -15.070 1.00 96.75 185 PHE A N 1
ATOM 1445 C CA . PHE A 1 185 ? 2.208 -2.458 -14.821 1.00 96.75 185 PHE A CA 1
ATOM 1446 C C . PHE A 1 185 ? 2.343 -2.821 -13.343 1.00 96.75 185 PHE A C 1
ATOM 1448 O O . PHE A 1 185 ? 1.827 -2.144 -12.456 1.00 96.75 185 PHE A O 1
ATOM 1455 N N . GLY A 1 186 ? 3.098 -3.878 -13.094 1.00 95.12 186 GLY A N 1
ATOM 1456 C CA . GLY A 1 186 ? 3.608 -4.260 -11.789 1.00 95.12 186 GLY A CA 1
ATOM 1457 C C . GLY A 1 186 ? 4.761 -5.233 -11.992 1.00 95.12 186 GLY A C 1
ATOM 1458 O O . GLY A 1 186 ? 4.975 -5.728 -13.104 1.00 95.12 186 GLY A O 1
ATOM 1459 N N . ASP A 1 187 ? 5.489 -5.513 -10.924 1.00 91.69 187 ASP A N 1
ATOM 1460 C CA . ASP A 1 187 ? 6.474 -6.583 -10.893 1.00 91.69 187 ASP A CA 1
ATOM 1461 C C . ASP A 1 187 ? 6.184 -7.543 -9.743 1.00 91.69 187 ASP A C 1
ATOM 1463 O O . ASP A 1 187 ? 5.424 -7.253 -8.817 1.00 91.69 187 ASP A O 1
ATOM 1467 N N . CYS A 1 188 ? 6.762 -8.731 -9.848 1.00 88.31 188 CYS A N 1
ATOM 1468 C CA . CYS A 1 188 ? 6.756 -9.706 -8.781 1.00 88.31 188 CYS A CA 1
ATOM 1469 C C . CYS A 1 188 ? 8.121 -10.380 -8.752 1.00 88.31 188 CYS A C 1
ATOM 1471 O O . CYS A 1 188 ? 8.700 -10.712 -9.793 1.00 88.31 188 CYS A O 1
ATOM 1473 N N . TRP A 1 189 ? 8.643 -10.592 -7.550 1.00 85.25 189 TRP A N 1
ATOM 1474 C CA . TRP A 1 189 ? 9.872 -11.342 -7.382 1.00 85.25 189 TRP A CA 1
ATOM 1475 C C . TRP A 1 189 ? 9.598 -12.827 -7.579 1.00 85.25 189 TRP A C 1
ATOM 1477 O O . TRP A 1 189 ? 8.786 -13.433 -6.886 1.00 85.25 189 TRP A O 1
ATOM 148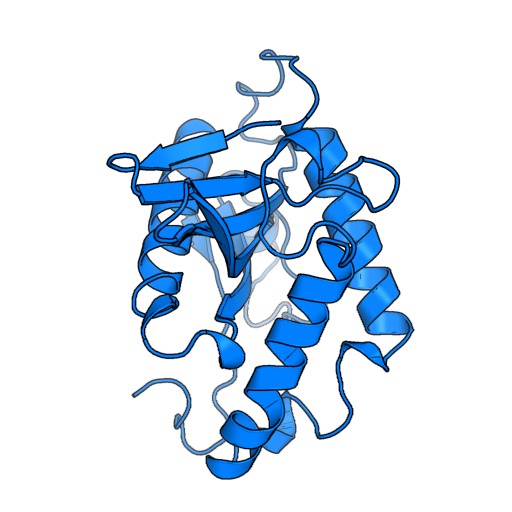7 N N . ARG A 1 190 ? 10.326 -13.410 -8.528 1.00 82.44 190 ARG A N 1
ATOM 1488 C CA . ARG A 1 190 ? 10.189 -14.811 -8.925 1.00 82.44 190 ARG A CA 1
ATOM 1489 C C . ARG A 1 190 ? 10.721 -15.815 -7.890 1.00 82.44 190 ARG A C 1
ATOM 1491 O O . ARG A 1 190 ? 10.411 -16.999 -7.961 1.00 82.44 190 ARG A O 1
ATOM 1498 N N . GLY A 1 191 ? 11.598 -15.379 -6.985 1.00 79.75 191 GLY A N 1
ATOM 1499 C CA . GLY A 1 191 ? 12.317 -16.288 -6.092 1.00 79.75 191 GLY A CA 1
ATOM 1500 C C . GLY A 1 191 ? 11.403 -17.130 -5.196 1.00 79.75 191 GLY A C 1
ATOM 1501 O O . GLY A 1 191 ? 10.181 -17.031 -5.242 1.00 79.75 191 GLY A O 1
ATOM 1502 N N . ASN A 1 192 ? 12.008 -17.999 -4.381 1.00 78.81 192 ASN A N 1
ATOM 1503 C CA . ASN A 1 192 ? 11.270 -18.999 -3.603 1.00 78.81 192 ASN A CA 1
ATOM 1504 C C . ASN A 1 192 ? 10.468 -19.992 -4.485 1.00 78.81 192 ASN A C 1
ATOM 1506 O O . ASN A 1 192 ? 9.344 -20.371 -4.168 1.00 78.81 192 ASN A O 1
ATOM 1510 N N . GLY A 1 193 ? 11.042 -20.399 -5.627 1.00 76.81 193 GLY A N 1
ATOM 1511 C CA . GLY A 1 193 ? 10.444 -21.398 -6.524 1.00 76.81 193 GLY A CA 1
ATOM 1512 C C . GLY A 1 193 ? 9.055 -21.015 -7.039 1.00 76.81 193 GLY A C 1
ATOM 1513 O O . GLY A 1 193 ? 8.166 -21.860 -7.036 1.00 76.81 193 GLY A O 1
ATOM 1514 N N . ASP A 1 194 ? 8.855 -19.741 -7.399 1.00 75.94 194 ASP A N 1
ATOM 1515 C CA . ASP A 1 194 ? 7.559 -19.165 -7.784 1.00 75.94 194 ASP A CA 1
ATOM 1516 C C . ASP A 1 194 ? 6.496 -19.201 -6.649 1.00 75.94 194 ASP A C 1
ATOM 1518 O O . ASP A 1 194 ? 5.317 -18.935 -6.863 1.00 75.94 194 ASP A O 1
ATOM 1522 N N . GLY A 1 195 ? 6.900 -19.465 -5.399 1.00 67.44 195 GLY A N 1
ATOM 1523 C CA . GLY A 1 195 ? 6.012 -19.717 -4.256 1.00 67.44 195 GLY A CA 1
ATOM 1524 C C . GLY A 1 195 ? 5.173 -18.532 -3.761 1.00 67.44 195 GLY A C 1
ATOM 1525 O O . GLY A 1 195 ? 4.328 -18.724 -2.886 1.00 67.44 195 GLY A O 1
ATOM 1526 N N . LEU A 1 196 ? 5.387 -17.330 -4.305 1.00 67.50 196 LEU A N 1
ATOM 1527 C CA . LEU A 1 196 ? 4.549 -16.145 -4.072 1.00 67.50 196 LEU A CA 1
ATOM 1528 C C . LEU A 1 196 ? 3.317 -16.091 -4.987 1.00 67.50 196 LEU A C 1
ATOM 1530 O O . LEU A 1 196 ? 2.318 -15.484 -4.611 1.00 67.50 196 LEU A O 1
ATOM 1534 N N . MET A 1 197 ? 3.383 -16.728 -6.158 1.00 63.66 197 MET A N 1
ATOM 1535 C CA . MET A 1 197 ? 2.318 -16.774 -7.158 1.00 63.66 197 MET A CA 1
ATOM 1536 C C . MET A 1 197 ? 1.846 -18.228 -7.262 1.00 63.66 197 MET A C 1
ATOM 1538 O O . MET A 1 197 ? 2.363 -18.996 -8.069 1.00 63.66 197 MET A O 1
ATOM 1542 N N . ARG A 1 198 ? 0.913 -18.627 -6.395 1.00 52.84 198 ARG A N 1
ATOM 1543 C CA . ARG A 1 198 ? 0.242 -19.933 -6.473 1.00 52.84 198 ARG A CA 1
ATOM 1544 C C . ARG A 1 198 ? -1.174 -19.784 -6.995 1.00 52.84 198 ARG A C 1
ATOM 1546 O O . ARG A 1 198 ? -1.844 -18.823 -6.559 1.00 52.84 198 ARG A O 1
#

Radius of gyration: 16.97 Å; Cα contacts (8 Å, |Δi|>4): 314; chains: 1; bounding box: 38×43×42 Å

Organism: NCBI:txid1398559

Secondary structure (DSSP, 8-state):
--EEEETTT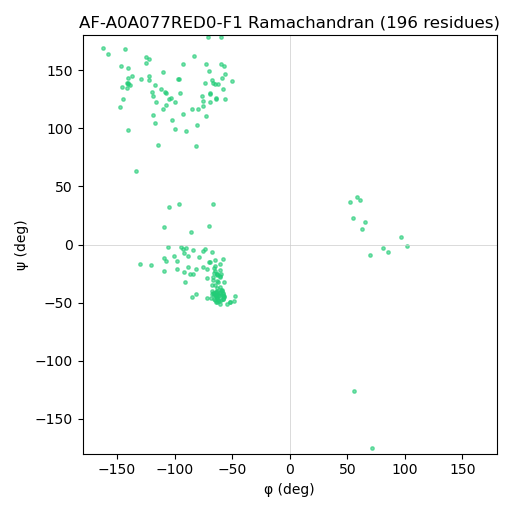EEEEE---TTS-SGGGTBS-TTS-HHHHHHHHHHHHHHHHHHTTTHHHH-SS-STT-HHHHHHHHHHHHHHHHHHH---TTGGG-TTS--EEEEEEEEEPTTS-EEEEEEEEEESS--TTS-TTTS-HHHHT-SSEEEEEEEEE-GGGGGGGTTHHHHHHHHHHHHHHHTT--EEE-----TTTTTT--

pLDDT: mean 89.75, std 11.76, range [42.88, 98.62]